Protein AF-X1V6S4-F1 (afdb_monomer)

Nearest PDB structures (foldseek):
  2zzf-assembly1_A  TM=5.766E-01  e=2.346E-11  Pyrococcus horikoshii
  2zze-assembly2_B  TM=5.333E-01  e=4.878E-12  Pyrococcus horikoshii
  2zzg-assembly1_A  TM=5.641E-01  e=5.297E-11  Pyrococcus horikoshii
  2zzg-assembly2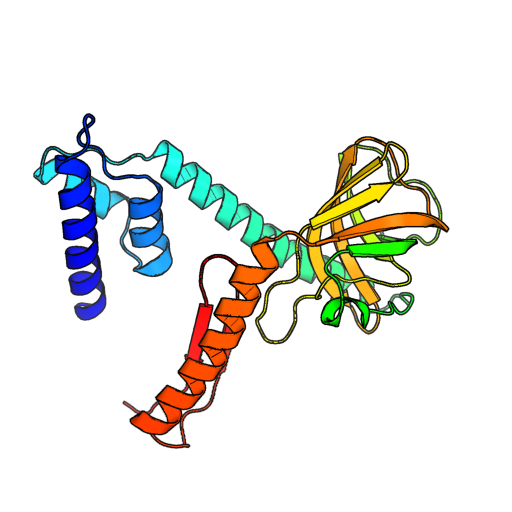_B  TM=5.395E-01  e=2.140E-10  Pyrococcus horikoshii
  3htz-assembly1_A  TM=9.262E-01  e=5.921E-04  Aquifex aeolicus

Secondary structure (DSSP, 8-state):
-HHHHHHHHHHHHHHHHHHHTSTT-EE-HHHHHHHHHHH---HHHHHHHHHHTT-EE-HHHHHHHHHHHHHHHHHHHHHHHHHHHTTTS-PPP-B-GGGGT-SEEEEEEEEEEETTEEESSSEE-TT-EEEEEESB--PPPSBTTBPPP-EEEEETTEEEEEEEEEEETTEEEEEEEEEES-EETT-EEEEEE-TTHHHHHHHHHHHHHHHHHHHHHH-TT--EEEEEE-SS-EEEEE----

Solvent-accessible surface area (backbone atoms only — not comparable to full-atom values): 12701 Å² total; per-residue (Å²): 111,72,76,50,51,57,56,42,52,53,53,49,49,54,43,46,59,52,12,68,73,40,99,78,29,41,30,52,14,66,58,50,38,46,37,30,75,77,51,67,37,54,63,71,56,55,45,53,59,27,47,79,71,74,30,44,63,40,59,68,55,27,50,53,55,51,49,54,52,49,49,55,52,49,54,53,55,57,46,55,54,51,52,64,72,43,69,89,54,93,69,68,64,30,48,47,72,45,39,81,78,38,56,56,40,79,28,34,31,54,24,38,31,51,101,91,42,82,37,70,64,62,70,48,51,58,72,42,70,36,28,41,28,38,47,40,39,30,58,47,44,41,52,93,40,30,62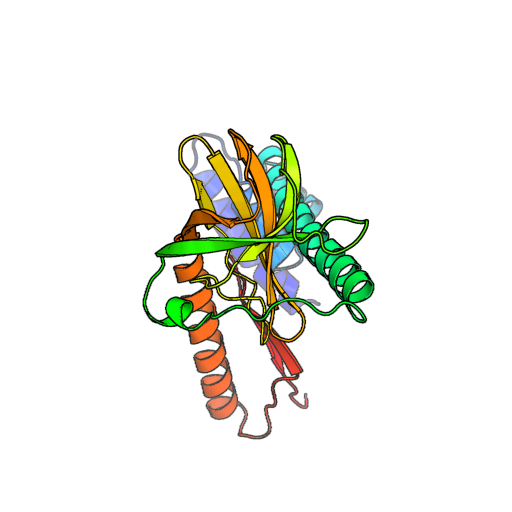,30,40,36,31,39,39,36,41,98,74,20,34,30,43,28,73,30,20,39,59,56,91,62,19,47,35,39,28,31,34,25,79,36,44,58,48,46,46,69,38,73,32,39,40,36,50,40,76,60,51,57,44,25,54,50,31,50,52,47,52,55,51,48,54,51,50,46,30,74,76,72,35,81,80,56,42,79,77,47,51,39,23,34,68,91,52,64,48,78,38,63,54,74,90,130

pLDDT: mean 85.22, std 11.47, range [43.03, 97.62]

Foldseek 3Di:
DVVLVVVLVVLLVVQQVVLVVDPQLERELVSLLCSCPVSVHDSVNSQVVSVVVVGHYDVVSVVVVVVVVVVLVVVVVVVVLLLVVCLPPDDDAEAEPLLVPDQKDKWFFQWKADPVGTDRWDKFAAFDWIWTWTNYDNWDADDPQQWTFWFWKADDFWIWTFPGWHDRPRTITRTTGTHTGMDTHGDIIMTGTDPLVVQLVVQVVVQVVVVVVCCVVQNPQWDWPDWHRYSPHIDTDTDDDD

Structure (mmCIF, N/CA/C/O backbone):
data_AF-X1V6S4-F1
#
_entry.id   AF-X1V6S4-F1
#
loop_
_atom_site.group_PDB
_atom_site.id
_atom_site.type_symbol
_atom_site.label_atom_id
_atom_site.label_alt_id
_atom_site.label_comp_id
_atom_site.label_asym_id
_atom_site.label_entity_id
_atom_site.label_seq_id
_atom_site.pdbx_PDB_ins_code
_atom_site.Cartn_x
_atom_site.Cartn_y
_atom_site.Cartn_z
_atom_site.occupancy
_atom_site.B_iso_or_equiv
_atom_site.auth_seq_id
_atom_site.auth_comp_id
_atom_site.auth_asym_id
_atom_site.auth_atom_id
_atom_site.pdbx_PDB_model_num
ATOM 1 N N . PHE A 1 1 ? 24.716 -8.791 -19.639 1.00 43.03 1 PHE A N 1
ATOM 2 C CA . PHE A 1 1 ? 25.584 -7.686 -19.202 1.00 43.03 1 PHE A CA 1
ATOM 3 C C . PHE A 1 1 ? 25.676 -6.585 -20.254 1.00 43.03 1 PHE A C 1
ATOM 5 O O . PHE A 1 1 ? 25.115 -5.538 -19.989 1.00 43.03 1 PHE A O 1
ATOM 12 N N . GLY A 1 2 ? 26.225 -6.808 -21.460 1.00 45.88 2 GLY A N 1
ATOM 13 C CA . GLY A 1 2 ? 26.303 -5.752 -22.499 1.00 45.88 2 GLY A CA 1
ATOM 14 C C . GLY A 1 2 ? 24.962 -5.096 -22.881 1.00 45.88 2 GLY A C 1
ATOM 15 O O . GLY A 1 2 ? 24.832 -3.886 -22.794 1.00 45.88 2 GLY A O 1
ATOM 16 N N . ARG A 1 3 ? 23.915 -5.894 -23.151 1.00 49.69 3 ARG A N 1
ATOM 17 C CA . ARG A 1 3 ? 22.583 -5.381 -23.553 1.00 49.69 3 ARG A CA 1
ATOM 18 C C . ARG A 1 3 ? 21.858 -4.521 -22.504 1.00 49.69 3 ARG A C 1
ATOM 20 O O . ARG A 1 3 ? 20.963 -3.765 -22.862 1.00 49.69 3 ARG A O 1
ATOM 27 N N . THR A 1 4 ? 22.194 -4.663 -21.221 1.00 52.72 4 THR A N 1
ATOM 28 C CA . THR A 1 4 ? 21.604 -3.851 -20.139 1.00 52.72 4 THR A CA 1
ATOM 29 C C . THR A 1 4 ? 22.291 -2.487 -20.056 1.00 52.72 4 THR A C 1
ATOM 31 O O . THR A 1 4 ? 21.641 -1.486 -19.776 1.00 52.72 4 THR A O 1
ATOM 34 N N . LEU A 1 5 ? 23.589 -2.446 -20.378 1.00 62.09 5 LEU A N 1
ATOM 35 C CA . LEU A 1 5 ? 24.389 -1.227 -20.416 1.00 62.09 5 LEU A CA 1
ATOM 36 C C . LEU A 1 5 ? 23.960 -0.317 -21.577 1.00 62.09 5 LEU A C 1
ATOM 38 O O . LEU A 1 5 ? 23.764 0.874 -21.370 1.00 62.09 5 LEU A O 1
ATOM 42 N N . ASP A 1 6 ? 23.733 -0.893 -22.763 1.00 67.81 6 ASP A N 1
ATOM 43 C CA . ASP A 1 6 ? 23.329 -0.147 -23.966 1.00 67.81 6 ASP A CA 1
ATOM 44 C C . ASP A 1 6 ? 22.004 0.606 -23.755 1.00 67.81 6 ASP A C 1
ATOM 46 O O . ASP A 1 6 ? 21.878 1.781 -24.094 1.00 67.81 6 ASP A O 1
ATOM 50 N N . ARG A 1 7 ? 21.034 -0.046 -23.101 1.00 69.88 7 ARG A N 1
ATOM 51 C CA . ARG A 1 7 ? 19.730 0.556 -22.791 1.00 69.88 7 ARG A CA 1
ATOM 52 C C . ARG A 1 7 ? 19.820 1.618 -21.691 1.00 69.88 7 ARG A C 1
ATOM 54 O O . ARG A 1 7 ? 19.116 2.620 -21.756 1.00 69.88 7 ARG A O 1
ATOM 61 N N . GLY A 1 8 ? 20.713 1.433 -20.716 1.00 71.12 8 GLY A N 1
ATOM 62 C CA . GLY A 1 8 ? 21.032 2.463 -19.721 1.00 71.12 8 GLY A CA 1
ATOM 63 C C . GLY A 1 8 ? 21.651 3.715 -20.353 1.00 71.12 8 GLY A C 1
ATOM 64 O O . GLY A 1 8 ? 21.317 4.830 -19.962 1.00 71.12 8 GLY A O 1
ATOM 65 N N . ILE A 1 9 ? 22.481 3.549 -21.389 1.00 80.38 9 ILE A N 1
ATOM 66 C CA . ILE A 1 9 ? 23.119 4.655 -22.121 1.00 80.38 9 ILE A CA 1
ATOM 67 C C . ILE A 1 9 ? 22.109 5.445 -22.968 1.00 80.38 9 ILE A C 1
ATOM 69 O O . ILE A 1 9 ? 22.199 6.676 -23.029 1.00 80.38 9 ILE A O 1
ATOM 73 N N . GLU A 1 10 ? 21.141 4.777 -23.603 1.00 82.88 10 GLU A N 1
ATOM 74 C CA . GLU A 1 10 ? 20.044 5.450 -24.319 1.00 82.88 10 GLU A CA 1
ATOM 75 C C . GLU A 1 10 ? 19.222 6.327 -23.367 1.00 82.88 10 GLU A C 1
ATOM 77 O O . GLU A 1 10 ? 19.046 7.521 -23.610 1.00 82.88 10 GLU A O 1
ATOM 82 N N . ILE A 1 11 ? 18.814 5.772 -22.224 1.00 80.75 11 ILE A N 1
ATOM 83 C CA . ILE A 1 11 ? 17.995 6.482 -21.232 1.00 80.75 11 ILE A CA 1
ATOM 84 C C . ILE A 1 11 ? 18.775 7.619 -20.572 1.00 80.75 11 ILE A C 1
ATOM 86 O O . ILE A 1 11 ? 18.238 8.712 -20.381 1.00 80.75 11 ILE A O 1
ATOM 90 N N . PHE A 1 12 ? 20.062 7.409 -20.288 1.00 86.44 12 PHE A N 1
ATOM 91 C CA . PHE A 1 12 ? 20.951 8.481 -19.853 1.00 86.44 12 PHE A CA 1
ATOM 92 C C . PHE A 1 12 ? 21.031 9.596 -20.902 1.00 86.44 12 PHE A C 1
ATOM 94 O O . PHE A 1 12 ? 21.030 10.776 -20.559 1.00 86.44 12 PHE A O 1
ATOM 101 N N . THR A 1 13 ? 21.085 9.250 -22.189 1.00 86.12 13 THR A N 1
ATOM 102 C CA . THR A 1 13 ? 21.165 10.240 -23.268 1.00 86.12 13 THR A CA 1
ATOM 103 C C . THR A 1 13 ? 19.890 11.075 -23.359 1.00 86.12 13 THR A C 1
ATOM 105 O O . THR A 1 13 ? 19.989 12.293 -23.525 1.00 86.12 13 THR A O 1
ATOM 108 N N . ASP A 1 14 ? 18.724 10.470 -23.138 1.00 86.12 14 ASP A N 1
ATOM 109 C CA . ASP A 1 14 ? 17.447 11.183 -23.043 1.00 86.12 14 ASP A CA 1
ATOM 110 C C . ASP A 1 14 ? 17.364 12.077 -21.796 1.00 86.12 14 ASP A C 1
ATOM 112 O O . ASP A 1 14 ? 16.922 13.228 -21.877 1.00 86.12 14 ASP A O 1
ATOM 116 N N . ALA A 1 15 ? 17.815 11.583 -20.638 1.00 85.06 15 ALA A N 1
ATOM 117 C CA . ALA A 1 15 ? 17.893 12.365 -19.404 1.00 85.06 15 ALA A CA 1
ATOM 118 C C . ALA A 1 15 ? 18.848 13.563 -19.556 1.00 85.06 15 ALA A C 1
ATOM 120 O O . ALA A 1 15 ? 18.490 14.698 -19.240 1.00 85.06 15 ALA A O 1
ATOM 121 N N . ALA A 1 16 ? 20.023 13.349 -20.150 1.00 83.81 16 ALA A N 1
ATOM 122 C CA . ALA A 1 16 ? 20.981 14.401 -20.468 1.00 83.81 16 ALA A CA 1
ATOM 123 C C . ALA A 1 16 ? 20.408 15.413 -21.477 1.00 83.81 16 ALA A C 1
ATOM 125 O O . ALA A 1 16 ? 20.580 16.618 -21.308 1.00 83.81 16 ALA A O 1
ATOM 126 N N . GLY A 1 17 ? 19.675 14.958 -22.498 1.00 84.69 17 GLY A N 1
ATOM 127 C CA . GLY A 1 17 ? 19.014 15.833 -23.471 1.00 84.69 17 GLY A CA 1
ATOM 128 C C . GLY A 1 17 ? 17.941 16.735 -22.850 1.00 84.69 17 GLY A C 1
ATOM 129 O O . GLY A 1 17 ? 17.763 17.876 -23.287 1.00 84.69 17 GLY A O 1
ATOM 130 N N . ARG A 1 18 ? 17.252 16.256 -21.806 1.00 83.00 18 ARG A N 1
ATOM 131 C CA . ARG A 1 18 ? 16.341 17.067 -20.981 1.00 83.00 18 ARG A CA 1
ATOM 132 C C . ARG A 1 18 ? 17.109 18.038 -20.081 1.00 83.00 18 ARG A C 1
ATOM 134 O O . ARG A 1 18 ? 16.746 19.212 -20.028 1.00 83.00 18 ARG A O 1
ATOM 141 N N . ALA A 1 19 ? 18.193 17.587 -19.454 1.00 82.12 19 ALA A N 1
ATOM 142 C CA . ALA A 1 19 ? 19.033 18.400 -18.575 1.00 82.12 19 ALA A CA 1
ATOM 143 C C . ALA A 1 19 ? 19.707 19.579 -19.299 1.00 82.12 19 ALA A C 1
ATOM 145 O O . ALA A 1 19 ? 19.747 20.677 -18.759 1.00 82.12 19 ALA A O 1
ATOM 146 N N . VAL A 1 20 ? 20.152 19.410 -20.551 1.00 79.75 20 VAL A N 1
ATOM 147 C CA . VAL A 1 20 ? 20.728 20.504 -21.367 1.00 79.75 20 VAL A CA 1
ATOM 148 C C . VAL A 1 20 ? 19.715 21.628 -21.634 1.00 79.75 20 VAL A C 1
ATOM 150 O O . VAL A 1 20 ? 20.094 22.782 -21.815 1.00 79.75 20 VAL A O 1
ATOM 153 N N . LYS A 1 21 ? 18.417 21.305 -21.668 1.00 78.19 21 LYS A N 1
ATOM 154 C CA . LYS A 1 21 ? 17.335 22.281 -21.872 1.00 78.19 21 LYS A CA 1
ATOM 155 C C . LYS A 1 21 ? 16.869 22.933 -20.567 1.00 78.19 21 LYS A C 1
ATOM 157 O O . LYS A 1 21 ? 16.082 23.878 -20.620 1.00 78.19 21 LYS A O 1
ATOM 162 N N . SER A 1 22 ? 17.307 22.429 -19.413 1.00 76.81 22 SER A N 1
ATOM 163 C CA . SER A 1 22 ? 16.977 23.006 -18.113 1.00 76.81 22 SER A CA 1
ATOM 164 C C . SER A 1 22 ? 17.901 24.191 -17.811 1.00 76.81 22 SER A C 1
ATOM 166 O O . SER A 1 22 ? 19.034 24.256 -18.284 1.00 76.81 22 SER A O 1
ATOM 168 N N . LYS A 1 23 ? 17.421 25.163 -17.023 1.00 72.62 23 LYS A N 1
ATOM 169 C CA . LYS A 1 23 ? 18.210 26.357 -16.661 1.00 72.62 23 LYS A CA 1
ATOM 170 C C . LYS A 1 23 ? 19.459 26.034 -15.833 1.00 72.62 23 LYS A C 1
ATOM 172 O O . LYS A 1 23 ? 20.359 26.864 -15.769 1.00 72.62 23 LYS A O 1
ATOM 177 N N . GLU A 1 24 ? 19.495 24.866 -15.199 1.00 75.50 24 GLU A N 1
ATOM 178 C CA . GLU A 1 24 ? 20.518 24.495 -14.219 1.00 75.50 24 GLU A CA 1
ATOM 179 C C . GLU A 1 24 ? 21.523 23.466 -14.750 1.00 75.50 24 GLU A C 1
ATOM 181 O O . GLU A 1 24 ? 22.504 23.185 -14.067 1.00 75.50 24 GLU A O 1
ATOM 186 N N . ALA A 1 25 ? 21.322 22.945 -15.971 1.00 85.44 25 ALA A N 1
ATOM 187 C CA . ALA A 1 25 ? 22.178 21.918 -16.571 1.00 85.44 25 ALA A CA 1
ATOM 188 C C . ALA A 1 25 ? 22.344 20.676 -15.665 1.00 85.44 25 ALA A C 1
ATOM 190 O O . ALA A 1 25 ? 23.415 20.072 -15.588 1.00 85.44 25 ALA A O 1
ATOM 191 N N . THR A 1 26 ? 21.266 20.297 -14.974 1.00 87.38 26 THR A N 1
ATOM 192 C CA . THR A 1 26 ? 21.243 19.222 -13.971 1.00 87.38 26 THR A CA 1
ATOM 193 C C . THR A 1 26 ? 20.307 18.096 -14.409 1.00 87.38 26 THR A C 1
ATOM 195 O O . THR A 1 26 ? 19.168 18.349 -14.808 1.00 87.38 26 THR A O 1
ATOM 198 N N . ILE A 1 27 ? 20.790 16.853 -14.348 1.00 88.19 27 ILE A N 1
ATOM 199 C CA . ILE A 1 27 ? 19.993 15.625 -14.438 1.00 88.19 27 ILE A CA 1
ATOM 200 C C . ILE A 1 27 ? 19.225 15.470 -13.126 1.00 88.19 27 ILE A C 1
ATOM 202 O O . ILE A 1 27 ? 19.825 15.536 -12.052 1.00 88.19 27 ILE A O 1
ATOM 206 N N . SER A 1 28 ? 17.912 15.266 -13.223 1.00 90.25 28 SER A N 1
ATOM 207 C CA . SER A 1 28 ? 17.032 15.142 -12.059 1.00 90.25 28 SER A CA 1
ATOM 208 C C . SER A 1 28 ? 17.372 13.919 -11.200 1.00 90.25 28 SER A C 1
ATOM 210 O O . SER A 1 28 ? 17.873 12.906 -11.705 1.00 90.25 28 SER A O 1
ATOM 212 N N . GLY A 1 29 ? 17.077 13.999 -9.901 1.00 87.56 29 GLY A N 1
ATOM 213 C CA . GLY A 1 29 ? 17.272 12.875 -8.989 1.00 87.56 29 GLY A CA 1
ATOM 214 C C . GLY A 1 29 ? 16.351 11.704 -9.318 1.00 87.56 29 GLY A C 1
ATOM 215 O O . GLY A 1 29 ? 16.750 10.560 -9.137 1.00 87.56 29 GLY A O 1
ATOM 216 N N . GLU A 1 30 ? 15.166 11.970 -9.872 1.00 87.50 30 GLU A N 1
ATOM 217 C CA . GLU A 1 30 ? 14.231 10.958 -10.364 1.00 87.50 30 GLU A CA 1
ATOM 218 C C . GLU A 1 30 ? 14.811 10.171 -11.547 1.00 87.50 30 GLU A C 1
ATOM 220 O O . GLU A 1 30 ? 14.753 8.942 -11.553 1.00 87.50 30 GLU A O 1
ATOM 225 N N . ASP A 1 31 ? 15.415 10.854 -12.528 1.00 88.25 31 ASP A N 1
ATOM 226 C CA . ASP A 1 31 ? 16.050 10.193 -13.676 1.00 88.25 31 ASP A CA 1
ATOM 227 C C . ASP A 1 31 ? 17.274 9.373 -13.231 1.00 88.25 31 ASP A C 1
ATOM 229 O O . ASP A 1 31 ? 17.472 8.242 -13.682 1.00 88.25 31 ASP A O 1
ATOM 233 N N . ALA A 1 32 ? 18.084 9.919 -12.316 1.00 88.06 32 ALA A N 1
ATOM 234 C CA . ALA A 1 32 ? 19.224 9.211 -11.736 1.00 88.06 32 ALA A CA 1
ATOM 235 C C . ALA A 1 32 ? 18.782 7.989 -10.913 1.00 88.06 32 ALA A C 1
ATOM 237 O O . ALA A 1 32 ? 19.403 6.927 -10.992 1.00 88.06 32 ALA A O 1
ATOM 238 N N . PHE A 1 33 ? 17.688 8.118 -10.160 1.00 86.69 33 PHE A N 1
ATOM 239 C CA . PHE A 1 33 ? 17.101 7.030 -9.385 1.00 86.69 33 PHE A CA 1
ATOM 240 C C . PHE A 1 33 ? 16.570 5.933 -10.303 1.00 86.69 33 PHE A C 1
ATOM 242 O O . PHE A 1 33 ? 16.858 4.764 -10.081 1.00 86.69 33 PHE A O 1
ATOM 249 N N . GLN A 1 34 ? 15.884 6.293 -11.387 1.00 83.81 34 GLN A N 1
ATOM 250 C CA . GLN A 1 34 ? 15.392 5.327 -12.364 1.00 83.81 34 GLN A CA 1
ATOM 251 C C . GLN A 1 34 ? 16.537 4.560 -13.045 1.00 83.81 34 GLN A C 1
ATOM 253 O O . GLN A 1 34 ? 16.462 3.339 -13.197 1.00 83.81 34 GLN A O 1
ATOM 258 N N . LEU A 1 35 ? 17.611 5.258 -13.434 1.00 84.56 35 LEU A N 1
ATOM 259 C CA . LEU A 1 35 ? 18.825 4.643 -13.981 1.00 84.56 35 LEU A CA 1
ATOM 260 C C . LEU A 1 35 ? 19.411 3.604 -13.015 1.00 84.56 35 LEU A C 1
ATOM 262 O O . LEU A 1 35 ? 19.723 2.489 -13.437 1.00 84.56 35 LEU A O 1
ATOM 266 N N . TYR A 1 36 ? 19.490 3.936 -11.728 1.00 84.19 36 TYR A N 1
ATOM 267 C CA . TYR A 1 36 ? 19.992 3.041 -10.690 1.00 84.19 36 TYR A CA 1
ATOM 268 C C . TYR A 1 36 ? 19.056 1.865 -10.399 1.00 84.19 36 TYR A C 1
ATOM 270 O O . TYR A 1 36 ? 19.457 0.711 -10.542 1.00 84.19 36 TYR A O 1
ATOM 278 N N . ASP A 1 37 ? 17.812 2.148 -10.025 1.00 79.19 37 ASP A N 1
ATOM 279 C CA . ASP A 1 37 ? 16.866 1.166 -9.501 1.00 79.19 37 ASP A CA 1
ATOM 280 C C . ASP A 1 37 ? 16.327 0.232 -10.592 1.00 79.19 37 ASP A C 1
ATOM 282 O O . ASP A 1 37 ? 16.291 -0.986 -10.436 1.00 79.19 37 ASP A O 1
ATOM 286 N N . THR A 1 38 ? 15.950 0.790 -11.746 1.00 74.31 38 THR A N 1
ATOM 287 C CA . THR A 1 38 ? 15.308 0.017 -12.820 1.00 74.31 38 THR A CA 1
ATOM 288 C C . THR A 1 38 ? 16.323 -0.625 -13.763 1.00 74.31 38 THR A C 1
ATOM 290 O O . THR A 1 38 ? 16.120 -1.747 -14.230 1.00 74.31 38 THR A O 1
ATOM 293 N N . TYR A 1 39 ? 17.412 0.082 -14.073 1.00 74.44 39 TYR A N 1
ATOM 294 C CA . TYR A 1 39 ? 18.371 -0.341 -15.102 1.00 74.44 39 TYR A CA 1
ATOM 295 C C . TYR A 1 39 ? 19.713 -0.813 -14.532 1.00 74.44 39 TYR A C 1
ATOM 297 O O . TYR A 1 39 ? 20.561 -1.288 -15.291 1.00 74.44 39 TYR A O 1
ATOM 305 N N . GLY A 1 40 ? 19.898 -0.736 -13.209 1.00 74.12 40 GLY A N 1
ATOM 306 C CA . GLY A 1 40 ? 21.121 -1.165 -12.532 1.00 74.12 40 GLY A CA 1
ATOM 307 C C . GLY A 1 40 ? 22.331 -0.288 -12.853 1.00 74.12 40 GLY A C 1
ATOM 308 O O . GLY A 1 40 ? 23.465 -0.756 -12.746 1.00 74.12 40 GLY A O 1
ATOM 309 N N . PHE A 1 41 ? 22.108 0.949 -13.305 1.00 79.06 41 PHE A N 1
ATOM 310 C CA . PHE A 1 41 ? 23.156 1.875 -13.713 1.00 79.06 41 PHE A CA 1
ATOM 311 C C . PHE A 1 41 ? 23.704 2.615 -12.480 1.00 79.06 41 PHE A C 1
ATOM 313 O O . PHE A 1 41 ? 22.966 3.368 -11.844 1.00 79.06 41 PHE A O 1
ATOM 320 N N . PRO A 1 42 ? 24.978 2.419 -12.098 1.00 82.31 42 PRO A N 1
ATOM 321 C CA . PRO A 1 42 ? 25.512 3.015 -10.877 1.00 82.31 42 PRO A CA 1
ATOM 322 C C . PRO A 1 42 ? 25.420 4.545 -10.899 1.00 82.31 42 PRO A C 1
ATOM 324 O O . PRO A 1 42 ? 25.709 5.163 -11.927 1.00 82.31 42 PRO A O 1
ATOM 327 N N . LEU A 1 43 ? 25.081 5.159 -9.759 1.00 87.00 43 LEU A N 1
ATOM 328 C CA . LEU A 1 43 ? 25.057 6.620 -9.627 1.00 87.00 43 LEU A CA 1
ATOM 329 C C . LEU A 1 43 ? 26.400 7.235 -10.048 1.00 87.00 43 LEU A C 1
ATOM 331 O O . LEU A 1 43 ? 26.408 8.193 -10.816 1.00 87.00 43 LEU A O 1
ATOM 335 N N . ASP A 1 44 ? 27.515 6.631 -9.631 1.00 83.94 44 ASP A N 1
ATOM 336 C CA . ASP A 1 44 ? 28.873 7.073 -9.975 1.00 83.94 44 ASP A CA 1
ATOM 337 C C . ASP A 1 44 ? 29.095 7.138 -11.495 1.00 83.94 44 ASP A C 1
ATOM 339 O O . ASP A 1 44 ? 29.728 8.061 -12.006 1.00 83.94 44 ASP A O 1
ATOM 343 N N . LEU A 1 45 ? 28.533 6.179 -12.241 1.00 83.12 45 LEU A N 1
ATOM 344 C CA . LEU A 1 45 ? 28.637 6.141 -13.699 1.00 83.12 45 LEU A CA 1
ATOM 345 C C . LEU A 1 45 ? 27.766 7.227 -14.343 1.00 83.12 45 LEU A C 1
ATOM 347 O O . LEU A 1 45 ? 28.216 7.912 -15.260 1.00 83.12 45 LEU A O 1
ATOM 351 N N . THR A 1 46 ? 26.553 7.439 -13.823 1.00 85.38 46 THR A N 1
ATOM 352 C CA . THR A 1 46 ? 25.670 8.544 -14.233 1.00 85.38 46 THR A CA 1
ATOM 353 C C . THR A 1 46 ? 26.335 9.904 -14.000 1.00 85.38 46 THR A C 1
ATOM 355 O O . THR A 1 46 ? 26.288 10.770 -14.871 1.00 85.38 46 THR A O 1
ATOM 358 N N . GLN A 1 47 ? 27.000 10.091 -12.857 1.00 87.81 47 GLN A N 1
ATOM 359 C CA . GLN A 1 47 ? 27.737 11.313 -12.528 1.00 87.81 47 GLN A CA 1
ATOM 360 C C . GLN A 1 47 ? 28.935 11.532 -13.451 1.00 87.81 47 GLN A C 1
ATOM 362 O O . GLN A 1 47 ? 29.113 12.639 -13.957 1.00 87.81 47 GLN A O 1
ATOM 367 N N . LEU A 1 48 ? 29.718 10.482 -13.716 1.00 86.25 48 LEU A N 1
ATOM 368 C CA . LEU A 1 48 ? 30.864 10.547 -14.620 1.00 86.25 48 LEU A CA 1
ATOM 369 C C . LEU A 1 48 ? 30.431 10.973 -16.031 1.00 86.25 48 LEU A C 1
ATOM 371 O O . LEU A 1 48 ? 30.969 11.927 -16.591 1.00 86.25 48 LEU A O 1
ATOM 375 N N . MET A 1 49 ? 29.404 10.319 -16.579 1.00 86.06 49 MET A N 1
ATOM 376 C CA . MET A 1 49 ? 28.881 10.628 -17.913 1.00 86.06 49 MET A CA 1
ATOM 377 C C . MET A 1 49 ? 28.227 12.016 -17.981 1.00 86.06 49 MET A C 1
ATOM 379 O O . MET A 1 49 ? 28.290 12.685 -19.015 1.00 86.06 49 MET A O 1
ATOM 383 N N . ALA A 1 50 ? 27.586 12.467 -16.897 1.00 87.56 50 ALA A N 1
ATOM 384 C CA . ALA A 1 50 ? 27.037 13.818 -16.807 1.00 87.56 50 ALA A CA 1
ATOM 385 C C . ALA A 1 50 ? 28.161 14.859 -16.850 1.00 87.56 50 ALA A C 1
ATOM 387 O O . ALA A 1 50 ? 28.092 15.807 -17.634 1.00 87.56 50 ALA A O 1
ATOM 388 N N . GLN A 1 51 ? 29.233 14.632 -16.089 1.00 88.56 51 GLN A N 1
ATOM 389 C CA . GLN A 1 51 ? 30.386 15.521 -16.022 1.00 88.56 51 GLN A CA 1
ATOM 390 C C . GLN A 1 51 ? 31.102 15.654 -17.374 1.00 88.56 51 GLN A C 1
ATOM 392 O O . GLN A 1 51 ? 31.450 16.770 -17.761 1.00 88.56 51 GLN A O 1
ATOM 397 N N . GLU A 1 52 ? 31.258 14.563 -18.132 1.00 86.00 52 GLU A N 1
ATOM 398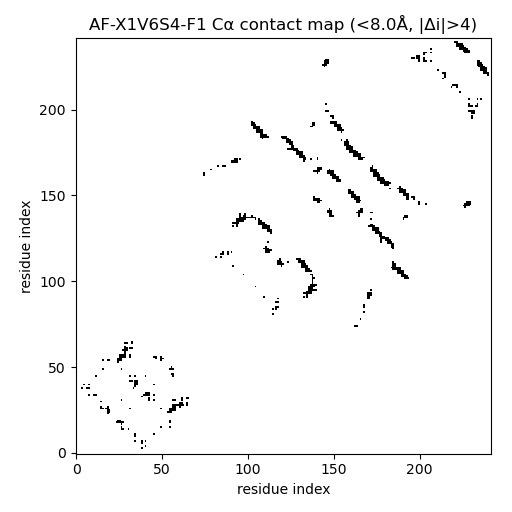 C CA . GLU A 1 52 ? 31.816 14.598 -19.497 1.00 86.00 52 GLU A CA 1
ATOM 399 C C . GLU A 1 52 ? 31.005 15.486 -20.454 1.00 86.00 52 GLU A C 1
ATOM 401 O O . GLU A 1 52 ? 31.550 16.050 -21.403 1.00 86.00 52 GLU A O 1
ATOM 406 N N . ARG A 1 53 ? 29.704 15.650 -20.189 1.00 85.94 53 ARG A N 1
ATOM 407 C CA . ARG A 1 53 ? 28.793 16.515 -20.956 1.00 85.94 53 ARG A CA 1
ATOM 408 C C . ARG A 1 53 ? 28.597 17.901 -20.330 1.00 85.94 53 ARG A C 1
ATOM 410 O O . ARG A 1 53 ? 27.766 18.665 -20.813 1.00 85.94 53 ARG A O 1
ATOM 417 N N . GLY A 1 54 ? 29.339 18.233 -19.272 1.00 85.50 54 GLY A N 1
ATOM 418 C CA . GLY A 1 54 ? 29.206 19.500 -18.545 1.00 85.50 54 GLY A CA 1
ATOM 419 C C . GLY A 1 54 ? 27.911 19.629 -17.733 1.00 85.50 54 GLY A C 1
ATOM 420 O O . GLY A 1 54 ? 27.514 20.743 -17.400 1.00 85.50 54 GLY A O 1
ATOM 421 N N . LEU A 1 55 ? 27.250 18.509 -17.432 1.00 88.94 55 LEU A N 1
ATOM 422 C CA . LEU A 1 55 ? 26.017 18.433 -16.651 1.00 88.94 55 LEU A CA 1
ATOM 423 C C . LEU A 1 55 ? 26.306 18.035 -15.198 1.00 88.94 55 LEU A C 1
ATOM 425 O O . LEU A 1 55 ? 27.302 17.375 -14.899 1.00 88.94 55 LEU A O 1
ATOM 429 N N . LYS A 1 56 ? 25.397 18.401 -14.294 1.00 89.31 56 LYS A N 1
ATOM 430 C CA . LYS A 1 56 ? 25.372 17.928 -12.901 1.00 89.31 56 LYS A CA 1
ATOM 431 C C . LYS A 1 56 ? 24.295 16.864 -12.712 1.00 89.31 56 LYS A C 1
ATOM 433 O O . LYS A 1 56 ? 23.427 16.705 -13.563 1.00 89.31 56 LYS A O 1
ATOM 438 N N . VAL A 1 57 ? 24.334 16.155 -11.591 1.00 89.75 57 VAL A N 1
ATOM 439 C CA . VAL A 1 57 ? 23.271 15.237 -11.162 1.00 89.75 57 VAL A CA 1
ATOM 440 C C . VAL A 1 57 ? 22.758 15.716 -9.813 1.00 89.75 57 VAL A C 1
ATOM 442 O O . VAL A 1 57 ? 23.564 16.046 -8.943 1.00 89.75 57 VAL A O 1
ATOM 445 N N . ASP A 1 58 ? 21.442 15.753 -9.640 1.00 90.94 58 ASP A N 1
ATOM 446 C CA . ASP A 1 58 ? 20.816 16.031 -8.351 1.00 90.94 58 ASP A CA 1
ATOM 447 C C . ASP A 1 58 ? 20.933 14.808 -7.430 1.00 90.94 58 ASP A C 1
ATOM 449 O O . ASP A 1 58 ? 20.126 13.874 -7.438 1.00 90.94 58 ASP A O 1
ATOM 453 N N . THR A 1 59 ? 22.008 14.802 -6.647 1.00 88.69 59 THR A N 1
ATOM 454 C CA . THR A 1 59 ? 22.307 13.739 -5.688 1.00 88.69 59 THR A CA 1
ATOM 455 C C . THR A 1 59 ? 21.464 13.816 -4.425 1.00 88.69 59 THR A C 1
ATOM 457 O O . THR A 1 59 ? 21.284 12.798 -3.762 1.00 88.69 59 THR A O 1
ATOM 460 N N . GLU A 1 60 ? 20.977 15.004 -4.058 1.00 88.69 60 GLU A N 1
ATOM 461 C CA . GLU A 1 60 ? 20.147 15.172 -2.863 1.00 88.69 60 GLU A CA 1
ATOM 462 C C . GLU A 1 60 ? 18.818 14.458 -3.077 1.00 88.69 60 GLU A C 1
ATOM 464 O O . GLU A 1 60 ? 18.464 13.564 -2.304 1.00 88.69 60 GLU A O 1
ATOM 469 N N . LYS A 1 61 ? 18.162 14.740 -4.207 1.00 86.44 61 LYS A N 1
ATOM 470 C CA . LYS A 1 61 ? 16.891 14.108 -4.544 1.00 86.44 61 LYS A CA 1
ATOM 471 C C . LYS A 1 61 ? 17.017 12.603 -4.782 1.00 86.44 61 LYS A C 1
ATOM 473 O O . LYS A 1 61 ? 16.152 11.837 -4.360 1.00 86.44 61 LYS A O 1
ATOM 478 N N . PHE A 1 62 ? 18.119 12.156 -5.388 1.00 89.00 62 PHE A N 1
ATOM 479 C CA . PHE A 1 62 ? 18.430 10.727 -5.510 1.00 89.00 62 PHE A CA 1
ATOM 480 C C . PHE A 1 62 ? 18.495 10.031 -4.139 1.00 89.00 62 PHE A C 1
ATOM 482 O O . PHE A 1 62 ? 17.908 8.965 -3.951 1.00 89.00 62 PHE A O 1
ATOM 489 N N . ASN A 1 63 ? 19.193 10.634 -3.172 1.00 81.94 63 ASN A N 1
ATOM 490 C CA . ASN A 1 63 ? 19.349 10.062 -1.836 1.00 81.94 63 ASN A CA 1
ATOM 491 C C . ASN A 1 63 ? 18.023 10.026 -1.063 1.00 81.94 63 ASN A C 1
ATOM 493 O O . ASN A 1 63 ? 17.766 9.043 -0.368 1.00 81.94 63 ASN A O 1
ATOM 497 N N . GLU A 1 64 ? 17.160 11.037 -1.216 1.00 85.94 64 GLU A N 1
ATOM 498 C CA . GLU A 1 64 ? 15.796 11.011 -0.664 1.00 85.94 64 GLU A CA 1
ATOM 499 C C . GLU A 1 64 ? 14.997 9.805 -1.181 1.00 85.94 64 GLU A C 1
ATOM 501 O O . GLU A 1 64 ? 14.387 9.076 -0.396 1.00 85.94 64 GLU A O 1
ATOM 506 N N . LEU A 1 65 ? 15.029 9.561 -2.496 1.00 83.31 65 LEU A N 1
ATOM 507 C CA . LEU A 1 65 ? 14.319 8.446 -3.133 1.00 83.31 65 LEU A CA 1
ATOM 508 C C . LEU A 1 65 ? 14.888 7.083 -2.710 1.00 83.31 65 LEU A C 1
ATOM 510 O O . LEU A 1 65 ? 14.125 6.153 -2.432 1.00 83.31 65 LEU A O 1
ATOM 514 N N . MET A 1 66 ? 16.214 6.979 -2.584 1.00 78.88 66 MET A N 1
ATOM 515 C CA . MET A 1 66 ? 16.891 5.792 -2.052 1.00 78.88 66 MET A CA 1
ATOM 516 C C . MET A 1 66 ? 16.500 5.498 -0.606 1.00 78.88 66 MET A C 1
ATOM 518 O O . MET A 1 66 ? 16.279 4.339 -0.245 1.00 78.88 66 MET A O 1
ATOM 522 N N . GLU A 1 67 ? 16.398 6.524 0.237 1.00 74.25 67 GLU A N 1
ATOM 523 C CA . GLU A 1 67 ? 16.022 6.326 1.633 1.00 74.25 67 GLU A CA 1
ATOM 524 C C . GLU A 1 67 ? 14.533 5.982 1.764 1.00 74.25 67 GLU A C 1
ATOM 526 O O . GLU A 1 67 ? 14.188 5.071 2.515 1.00 74.25 67 GLU A O 1
ATOM 531 N N . ALA A 1 68 ? 13.662 6.580 0.946 1.00 74.38 68 ALA A N 1
ATOM 532 C CA . ALA A 1 68 ? 12.261 6.172 0.837 1.00 74.38 68 ALA A CA 1
ATOM 533 C C . ALA A 1 68 ? 12.120 4.708 0.371 1.00 74.38 68 ALA A C 1
ATOM 535 O O . ALA A 1 68 ? 11.295 3.954 0.890 1.00 74.38 68 ALA A O 1
ATOM 536 N N . GLN A 1 69 ? 12.944 4.252 -0.578 1.00 71.81 69 GLN A N 1
ATOM 537 C CA . GLN A 1 69 ? 12.984 2.845 -0.993 1.00 71.81 69 GLN A CA 1
ATOM 538 C C . GLN A 1 69 ? 13.479 1.921 0.131 1.00 71.81 69 GLN A C 1
ATOM 540 O O . GLN A 1 69 ? 12.899 0.858 0.363 1.00 71.81 69 GLN A O 1
ATOM 545 N N . ARG A 1 70 ? 14.518 2.322 0.871 1.00 67.88 70 ARG A N 1
ATOM 546 C CA . ARG A 1 70 ? 15.016 1.569 2.033 1.00 67.88 70 ARG A CA 1
ATOM 547 C C . ARG A 1 70 ? 13.991 1.481 3.151 1.00 67.88 70 ARG A C 1
ATOM 549 O O . ARG A 1 70 ? 13.861 0.419 3.752 1.00 67.88 70 ARG A O 1
ATOM 556 N N . GLN A 1 71 ? 13.259 2.556 3.425 1.00 66.62 71 GLN A N 1
ATOM 557 C CA . GLN A 1 71 ? 12.169 2.553 4.399 1.00 66.62 71 GLN A CA 1
ATOM 558 C C . GLN A 1 71 ? 11.073 1.569 3.983 1.00 66.62 71 GLN A C 1
ATOM 560 O O . GLN A 1 71 ? 10.681 0.732 4.795 1.00 66.62 71 GLN A O 1
ATOM 565 N N . ARG A 1 72 ? 10.684 1.553 2.699 1.00 63.19 72 ARG A N 1
ATOM 566 C CA . ARG A 1 72 ? 9.760 0.544 2.149 1.00 63.19 72 ARG A CA 1
ATOM 567 C C . ARG A 1 72 ? 10.273 -0.891 2.330 1.00 63.19 72 ARG A C 1
ATOM 569 O O . ARG A 1 72 ? 9.522 -1.763 2.757 1.00 63.19 72 ARG A O 1
ATOM 576 N N . ALA A 1 73 ? 11.557 -1.142 2.072 1.00 55.28 73 ALA A N 1
ATOM 577 C CA . ALA A 1 73 ? 12.160 -2.466 2.261 1.00 55.28 73 ALA A CA 1
ATOM 578 C C . ALA A 1 73 ? 12.251 -2.883 3.745 1.00 55.28 73 ALA A C 1
ATOM 580 O O . ALA A 1 73 ? 11.996 -4.038 4.085 1.00 55.28 73 ALA A O 1
ATOM 581 N N . ARG A 1 74 ? 12.568 -1.949 4.652 1.00 53.25 74 ARG A N 1
ATOM 582 C CA . ARG A 1 74 ? 12.563 -2.188 6.108 1.00 53.25 74 ARG A CA 1
ATOM 583 C C . ARG A 1 74 ? 11.155 -2.451 6.634 1.00 53.25 74 ARG A C 1
ATOM 585 O O . ARG A 1 74 ? 10.983 -3.309 7.499 1.00 53.25 74 ARG A O 1
ATOM 592 N N . ALA A 1 75 ? 10.148 -1.766 6.091 1.00 52.88 75 ALA A N 1
ATOM 593 C CA . ALA A 1 75 ? 8.754 -2.048 6.395 1.00 52.88 75 ALA A CA 1
ATOM 594 C C . ALA A 1 75 ? 8.394 -3.491 6.005 1.00 52.88 75 ALA A C 1
ATOM 596 O O . ALA A 1 75 ? 7.756 -4.168 6.806 1.00 52.88 75 ALA A O 1
ATOM 597 N N . ALA A 1 76 ? 8.871 -4.010 4.870 1.00 50.88 76 ALA A N 1
ATOM 598 C CA . ALA A 1 76 ? 8.674 -5.416 4.501 1.00 50.88 76 ALA A CA 1
ATOM 599 C C . ALA A 1 76 ? 9.355 -6.398 5.484 1.00 50.88 76 ALA A C 1
ATOM 601 O O . ALA A 1 76 ? 8.726 -7.357 5.913 1.00 50.88 76 ALA A O 1
ATOM 602 N N . GLN A 1 77 ? 10.584 -6.128 5.948 1.00 49.31 77 GLN A N 1
ATOM 603 C CA . GLN A 1 77 ? 11.275 -7.004 6.917 1.00 49.31 77 GLN A CA 1
ATOM 604 C C . GLN A 1 77 ? 10.641 -7.021 8.319 1.00 49.31 77 GLN A C 1
ATOM 606 O O . GLN A 1 77 ? 10.545 -8.082 8.931 1.00 49.31 77 GLN A O 1
ATOM 611 N N . LYS A 1 78 ? 10.155 -5.875 8.820 1.00 50.75 78 LYS A N 1
ATOM 612 C CA . LYS A 1 78 ? 9.359 -5.824 10.065 1.00 50.75 78 LYS A CA 1
ATOM 613 C C . LYS A 1 78 ? 8.031 -6.599 9.934 1.00 50.75 78 LYS A C 1
ATOM 615 O O . LYS A 1 78 ? 7.455 -7.000 10.940 1.00 50.75 78 LYS A O 1
ATOM 620 N N . SER A 1 79 ? 7.531 -6.812 8.709 1.00 52.53 79 SER A N 1
ATOM 621 C CA . SER A 1 79 ? 6.341 -7.641 8.462 1.00 52.53 79 SER A CA 1
ATOM 622 C C . SER A 1 79 ? 6.608 -9.100 8.822 1.00 52.53 79 SER A C 1
ATOM 624 O O . SER A 1 79 ? 5.820 -9.701 9.545 1.00 52.53 79 SER A O 1
ATOM 626 N N . ASP A 1 80 ? 7.739 -9.648 8.372 1.00 57.94 80 ASP A N 1
ATOM 627 C CA . ASP A 1 80 ? 8.115 -11.045 8.621 1.00 57.94 80 ASP A CA 1
ATOM 628 C C . ASP A 1 80 ? 8.342 -11.337 10.111 1.00 57.94 80 ASP A C 1
ATOM 630 O O . ASP A 1 80 ? 7.948 -12.398 10.604 1.00 57.94 80 ASP A O 1
ATOM 634 N N . SER A 1 81 ? 8.918 -10.391 10.863 1.00 57.38 81 SER A N 1
ATOM 635 C CA . SER A 1 81 ? 9.113 -10.559 12.309 1.00 57.38 81 SER A CA 1
ATOM 636 C C . SER A 1 81 ? 7.791 -10.573 13.082 1.00 57.38 81 SER A C 1
ATOM 638 O O . SER A 1 81 ? 7.626 -11.396 13.979 1.00 57.38 81 SER A O 1
ATOM 640 N N . LEU A 1 82 ? 6.827 -9.723 12.707 1.00 60.12 82 LEU A N 1
ATOM 641 C CA . LEU A 1 82 ? 5.494 -9.698 13.324 1.00 60.12 82 LEU A CA 1
ATOM 642 C C . LEU A 1 82 ? 4.671 -10.943 12.971 1.00 60.12 82 LEU A C 1
ATOM 644 O O . LEU A 1 82 ? 4.026 -11.510 13.848 1.00 60.12 82 LEU A O 1
ATOM 648 N N . ILE A 1 83 ? 4.733 -11.409 11.717 1.00 62.06 83 ILE A N 1
ATOM 649 C CA . ILE A 1 83 ? 4.094 -12.669 11.297 1.00 62.06 83 ILE A CA 1
ATOM 650 C C . ILE A 1 83 ? 4.628 -13.838 12.133 1.00 62.06 83 ILE A C 1
ATOM 652 O O . ILE A 1 83 ? 3.852 -14.672 12.593 1.00 62.06 83 ILE A O 1
ATOM 656 N N . THR A 1 84 ? 5.943 -13.882 12.360 1.00 61.16 84 THR A N 1
ATOM 657 C CA . THR A 1 84 ? 6.582 -14.956 13.132 1.00 61.16 84 THR A CA 1
ATOM 658 C C . THR A 1 84 ? 6.201 -14.9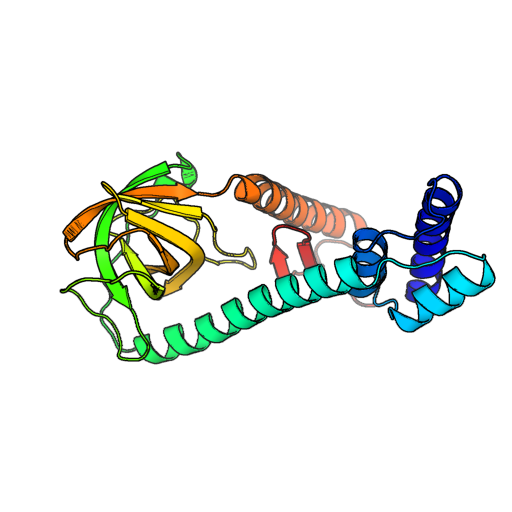01 14.613 1.00 61.16 84 THR A C 1
ATOM 660 O O . THR A 1 84 ? 5.916 -15.938 15.203 1.00 61.16 84 THR A O 1
ATOM 663 N N . ALA A 1 85 ? 6.152 -13.707 15.211 1.00 61.03 85 ALA A N 1
ATOM 664 C CA . ALA A 1 85 ? 5.785 -13.528 16.618 1.00 61.03 85 ALA A CA 1
ATOM 665 C C . ALA A 1 85 ? 4.311 -13.871 16.913 1.00 61.03 85 ALA A C 1
ATOM 667 O O . ALA A 1 85 ? 3.979 -14.253 18.031 1.00 61.03 85 ALA A O 1
ATOM 668 N N . LEU A 1 86 ? 3.433 -13.756 15.913 1.00 67.38 86 LEU A N 1
ATOM 669 C CA . LEU A 1 86 ? 1.985 -13.938 16.059 1.00 67.38 86 LEU A CA 1
ATOM 670 C C . LEU A 1 86 ? 1.462 -15.273 15.522 1.00 67.38 86 LEU A C 1
ATOM 672 O O . LEU A 1 86 ? 0.256 -15.503 15.572 1.00 67.38 86 LEU A O 1
ATOM 676 N N . ALA A 1 87 ? 2.333 -16.152 15.020 1.00 60.97 87 ALA A N 1
ATOM 677 C CA . ALA A 1 87 ? 1.931 -17.415 14.399 1.00 60.97 87 ALA A CA 1
ATOM 678 C C . ALA A 1 87 ? 1.091 -18.320 15.327 1.00 60.97 87 ALA A C 1
ATOM 680 O O . ALA A 1 87 ? 0.206 -19.021 14.841 1.00 60.97 87 ALA A O 1
ATOM 681 N N . ASP A 1 88 ? 1.321 -18.245 16.643 1.00 65.75 88 ASP A N 1
ATOM 682 C CA . ASP A 1 88 ? 0.608 -19.025 17.667 1.00 65.75 88 ASP A CA 1
ATOM 683 C C . ASP A 1 88 ? -0.477 -18.220 18.416 1.00 65.75 88 ASP A C 1
ATOM 685 O O . ASP A 1 88 ? -1.067 -18.708 19.379 1.00 65.75 88 ASP A O 1
ATOM 689 N N . THR A 1 89 ? -0.747 -16.975 18.007 1.00 72.56 89 THR A N 1
ATOM 690 C CA . THR A 1 89 ? -1.738 -16.104 18.663 1.00 72.56 89 THR A CA 1
ATOM 691 C C . THR A 1 89 ? -3.081 -16.173 17.935 1.00 72.56 89 THR A C 1
ATOM 693 O O . THR A 1 89 ? -3.147 -15.959 16.724 1.00 72.56 89 THR A O 1
ATOM 696 N N . GLU A 1 90 ? -4.179 -16.424 18.656 1.00 78.19 90 GLU A N 1
ATOM 697 C CA . GLU A 1 90 ? -5.529 -16.315 18.087 1.00 78.19 90 GLU A CA 1
ATOM 698 C C . GLU A 1 90 ? -5.875 -14.842 17.826 1.00 78.19 90 GLU A C 1
ATOM 700 O O . GLU A 1 90 ? -6.244 -14.094 18.729 1.00 78.19 90 GLU A O 1
ATOM 705 N N . LEU A 1 91 ? -5.741 -14.419 16.568 1.00 83.81 91 LEU A N 1
ATOM 706 C CA . LEU A 1 91 ? -6.137 -13.086 16.118 1.00 83.81 91 LEU A CA 1
ATOM 707 C C . LEU A 1 91 ? -7.606 -13.072 15.671 1.00 83.81 91 LEU A C 1
ATOM 709 O O . LEU A 1 91 ? -8.070 -14.032 15.042 1.00 83.81 91 LEU A O 1
ATOM 713 N N . PRO A 1 92 ? -8.342 -11.973 15.915 1.00 87.69 92 PRO A N 1
ATOM 714 C CA . PRO A 1 92 ? -9.710 -11.853 15.438 1.00 87.69 92 PRO A CA 1
ATOM 715 C C . PRO A 1 92 ? -9.750 -11.786 13.906 1.00 87.69 92 PRO A C 1
ATOM 717 O O . PRO A 1 92 ? -8.877 -11.211 13.255 1.00 87.69 92 PRO A O 1
ATOM 720 N N . ALA A 1 93 ? -10.786 -12.378 13.313 1.00 90.75 93 ALA A N 1
ATOM 721 C CA . ALA A 1 93 ? -10.988 -12.314 11.871 1.00 90.75 93 ALA A CA 1
ATOM 722 C C . ALA A 1 93 ? -11.420 -10.903 11.445 1.00 90.75 93 ALA A C 1
ATOM 724 O O . ALA A 1 93 ? -12.287 -10.301 12.077 1.00 90.75 93 ALA A O 1
ATOM 725 N N . THR A 1 94 ? -10.858 -10.413 10.338 1.00 92.75 94 THR A N 1
ATOM 726 C CA . THR A 1 94 ? -11.230 -9.121 9.747 1.00 92.75 94 THR A CA 1
ATOM 727 C C . THR A 1 94 ? -12.088 -9.332 8.501 1.00 92.75 94 THR A C 1
ATOM 729 O O . THR A 1 94 ? -11.704 -10.070 7.590 1.00 92.75 94 THR A O 1
ATOM 732 N N . GLU A 1 95 ? -13.228 -8.647 8.419 1.00 94.38 95 GLU A N 1
ATOM 733 C CA . GLU A 1 95 ? -14.097 -8.630 7.240 1.00 94.38 95 GLU A CA 1
ATOM 734 C C . GLU A 1 95 ? -13.560 -7.645 6.185 1.00 94.38 95 GLU A C 1
ATOM 736 O O . GLU A 1 95 ? -13.739 -6.432 6.275 1.00 94.38 95 GLU A O 1
ATOM 741 N N . ASP A 1 96 ? -12.875 -8.145 5.157 1.00 92.44 96 ASP A N 1
ATOM 742 C CA . ASP A 1 96 ? -12.166 -7.298 4.186 1.00 92.44 96 ASP A CA 1
ATOM 743 C C . ASP A 1 96 ? -12.858 -7.184 2.818 1.00 92.44 96 ASP A C 1
ATOM 745 O O . ASP A 1 96 ? -12.262 -6.724 1.844 1.00 92.44 96 ASP A O 1
ATOM 749 N N . MET A 1 97 ? -14.135 -7.567 2.717 1.00 91.50 97 MET A N 1
ATOM 750 C CA . MET A 1 97 ? -14.888 -7.512 1.455 1.00 91.50 97 MET A CA 1
ATOM 751 C C . MET A 1 97 ? -15.082 -6.082 0.939 1.00 91.50 97 MET A C 1
ATOM 753 O O . MET A 1 97 ? -15.181 -5.857 -0.271 1.00 91.50 97 MET A O 1
ATOM 757 N N . HIS A 1 98 ? -15.057 -5.096 1.837 1.00 91.44 98 HIS A N 1
ATOM 758 C CA . HIS A 1 98 ? -15.192 -3.681 1.504 1.00 91.44 98 HIS A CA 1
ATOM 759 C C . HIS A 1 98 ? -14.106 -3.199 0.530 1.00 91.44 98 HIS A C 1
ATOM 761 O O . HIS A 1 98 ? -14.360 -2.287 -0.261 1.00 91.44 98 HIS A O 1
ATOM 767 N N . LYS A 1 99 ? -12.938 -3.860 0.492 1.00 90.25 99 LYS A N 1
ATOM 768 C CA . LYS A 1 99 ? -11.823 -3.502 -0.399 1.00 90.25 99 LYS A CA 1
ATOM 769 C C . LYS A 1 99 ? -12.181 -3.539 -1.885 1.00 90.25 99 LYS A C 1
ATOM 771 O O . LYS A 1 99 ? -11.501 -2.888 -2.679 1.00 90.25 99 LYS A O 1
ATOM 776 N N . TYR A 1 100 ? -13.218 -4.282 -2.273 1.00 88.81 100 TYR A N 1
ATOM 777 C CA . TYR A 1 100 ? -13.679 -4.385 -3.660 1.00 88.81 100 TYR A CA 1
ATOM 778 C C . TYR A 1 100 ? -14.704 -3.316 -4.055 1.00 88.81 100 TYR A C 1
ATOM 780 O O . TYR A 1 100 ? -14.986 -3.158 -5.242 1.00 88.81 100 TYR A O 1
ATOM 788 N N . HIS A 1 101 ? -15.257 -2.583 -3.087 1.00 89.75 101 HIS A N 1
ATOM 789 C CA . HIS A 1 101 ? -16.413 -1.712 -3.306 1.00 89.75 101 HIS A CA 1
ATOM 790 C C . HIS A 1 101 ? -16.151 -0.248 -2.965 1.00 89.75 101 HIS A C 1
ATOM 792 O O . HIS A 1 101 ? -16.772 0.632 -3.557 1.00 89.75 101 HIS A O 1
ATOM 798 N N . THR A 1 102 ? -15.245 0.024 -2.029 1.00 93.12 102 THR A N 1
ATOM 799 C CA . THR A 1 102 ? -14.973 1.376 -1.545 1.00 93.12 102 THR A CA 1
ATOM 800 C C . THR A 1 102 ? -13.494 1.551 -1.212 1.00 93.12 102 THR A C 1
ATOM 802 O O . THR A 1 102 ? -12.798 0.582 -0.912 1.00 93.12 102 THR A O 1
ATOM 805 N N . ASP A 1 103 ? -13.023 2.796 -1.267 1.00 93.50 103 ASP A N 1
ATOM 806 C CA . ASP A 1 103 ? -11.700 3.201 -0.776 1.00 93.50 103 ASP A CA 1
ATOM 807 C C . ASP A 1 103 ? -11.789 3.838 0.628 1.00 93.50 103 ASP A C 1
ATOM 809 O O . ASP A 1 103 ? -10.781 4.270 1.179 1.00 93.50 103 ASP A O 1
ATOM 813 N N . SER A 1 104 ? -12.987 3.898 1.224 1.00 95.88 104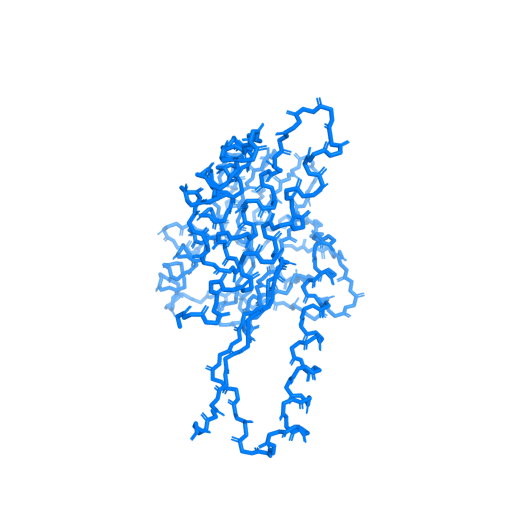 SER A N 1
ATOM 814 C CA . SER A 1 104 ? -13.178 4.292 2.623 1.00 95.88 104 SER A CA 1
ATOM 815 C C . SER A 1 104 ? -14.299 3.509 3.304 1.00 95.88 104 SER A C 1
ATOM 817 O O . SER A 1 104 ? -15.361 3.327 2.701 1.00 95.88 104 SER A O 1
ATOM 819 N N . CYS A 1 105 ? -14.117 3.117 4.562 1.00 96.25 105 CYS A N 1
ATOM 820 C CA . CYS A 1 105 ? -15.160 2.491 5.375 1.00 96.25 105 CYS A CA 1
ATOM 821 C C . CYS A 1 105 ? -15.070 2.916 6.845 1.00 96.25 105 CYS A C 1
ATOM 823 O O . CYS A 1 105 ? -13.978 3.141 7.364 1.00 96.25 105 CYS A O 1
ATOM 825 N N . ASP A 1 106 ? -16.220 3.004 7.510 1.00 97.00 106 ASP A N 1
ATOM 826 C CA . ASP A 1 106 ? -16.275 3.122 8.969 1.00 97.00 106 ASP A CA 1
ATOM 827 C C . ASP A 1 106 ? -15.991 1.748 9.571 1.00 97.00 106 ASP A C 1
ATOM 829 O O . ASP A 1 106 ? -16.588 0.776 9.115 1.00 97.00 106 ASP A O 1
ATOM 833 N N . SER A 1 107 ? -15.122 1.652 10.571 1.00 96.75 107 SER A N 1
ATOM 834 C CA . SER A 1 107 ? -14.709 0.389 11.197 1.00 96.75 107 SER A CA 1
ATOM 835 C C . SER A 1 107 ? -14.479 0.577 12.695 1.00 96.75 107 SER A C 1
ATOM 837 O O . SER A 1 107 ? -14.462 1.697 13.198 1.00 96.75 107 SER A O 1
ATOM 839 N N . LYS A 1 108 ? -14.270 -0.521 13.415 1.00 97.12 108 LYS A N 1
ATOM 840 C CA . LYS A 1 108 ? -13.965 -0.544 14.842 1.00 97.12 108 LYS A CA 1
ATOM 841 C C . LYS A 1 108 ? -12.601 -1.164 15.099 1.00 97.12 108 LYS A C 1
ATOM 843 O O . LYS A 1 108 ? -12.262 -2.193 14.516 1.00 97.12 108 LYS A O 1
ATOM 848 N N . ILE A 1 109 ? -11.837 -0.565 16.010 1.00 96.56 109 ILE A N 1
ATOM 849 C CA . ILE A 1 109 ? -10.561 -1.128 16.468 1.00 96.56 109 ILE A CA 1
ATOM 850 C C . ILE A 1 109 ? -10.844 -2.340 17.358 1.00 96.56 109 ILE A C 1
ATOM 852 O O . ILE A 1 109 ? -11.460 -2.196 18.411 1.00 96.56 109 ILE A O 1
ATOM 856 N N . LEU A 1 110 ? -10.382 -3.523 16.956 1.00 95.25 110 LEU A N 1
ATOM 857 C CA . LEU A 1 110 ? -10.468 -4.745 17.765 1.00 95.25 110 LEU A CA 1
ATOM 858 C C . LEU A 1 110 ? -9.256 -4.941 18.671 1.00 95.25 110 LEU A C 1
ATOM 860 O O . LEU A 1 110 ? -9.353 -5.611 19.691 1.00 95.25 110 LEU A O 1
ATOM 864 N N . GLY A 1 111 ? -8.120 -4.369 18.289 1.00 93.81 111 GLY A N 1
ATOM 865 C CA . GLY A 1 111 ? -6.882 -4.493 19.035 1.00 93.81 111 GLY A CA 1
ATOM 866 C C . GLY A 1 111 ? -5.710 -3.913 18.267 1.00 93.81 111 GLY A C 1
ATOM 867 O O . GLY A 1 111 ? -5.860 -3.356 17.173 1.00 93.81 111 GLY A O 1
ATOM 868 N N . TRP A 1 112 ? -4.532 -4.050 18.850 1.00 93.19 112 TRP A N 1
ATOM 869 C CA . TRP A 1 112 ? -3.288 -3.581 18.267 1.00 93.19 112 TRP A CA 1
ATOM 870 C C . TRP A 1 112 ? -2.144 -4.532 18.594 1.00 93.19 112 TRP A C 1
ATOM 872 O O . TRP A 1 112 ? -2.219 -5.336 19.517 1.00 93.19 112 TRP A O 1
ATOM 882 N N . ILE A 1 113 ? -1.102 -4.469 17.783 1.00 89.44 113 ILE A N 1
ATOM 883 C CA . ILE A 1 113 ? 0.041 -5.369 17.809 1.00 89.44 113 ILE A CA 1
ATOM 884 C C . ILE A 1 113 ? 1.298 -4.533 18.013 1.00 89.44 113 ILE A C 1
ATOM 886 O O . ILE A 1 113 ? 1.537 -3.582 17.264 1.00 89.44 113 ILE A O 1
ATOM 890 N N . GLU A 1 114 ? 2.123 -4.946 18.964 1.00 85.38 114 GLU A N 1
ATOM 891 C CA . GLU A 1 114 ? 3.486 -4.451 19.180 1.00 85.38 114 GLU A CA 1
ATOM 892 C C . GLU A 1 114 ? 4.467 -5.622 19.327 1.00 85.38 114 GLU A C 1
ATOM 894 O O . GLU A 1 114 ? 4.072 -6.785 19.237 1.00 85.38 114 GLU A O 1
ATOM 899 N N . ASP A 1 115 ? 5.746 -5.332 19.582 1.00 73.25 115 ASP A N 1
ATOM 900 C CA . ASP A 1 115 ? 6.798 -6.348 19.761 1.00 73.25 115 ASP A CA 1
ATOM 901 C C . ASP A 1 115 ? 6.477 -7.374 20.874 1.00 73.25 115 ASP A C 1
ATOM 903 O O . ASP A 1 115 ? 7.025 -8.475 20.879 1.00 73.25 115 ASP A O 1
ATOM 907 N N . GLY A 1 116 ? 5.579 -7.032 21.807 1.00 70.69 116 GLY A N 1
ATOM 908 C CA . GLY A 1 116 ? 5.097 -7.902 22.883 1.00 70.69 116 GLY A CA 1
ATOM 909 C C . GLY A 1 116 ? 3.922 -8.824 22.524 1.00 70.69 116 GLY A C 1
ATOM 910 O O . GLY A 1 116 ? 3.568 -9.669 23.344 1.00 70.69 116 GLY A O 1
ATOM 911 N N . GLY A 1 117 ? 3.327 -8.693 21.331 1.00 83.38 117 GLY A N 1
ATOM 912 C CA . GLY A 1 117 ? 2.192 -9.503 20.874 1.00 83.38 117 GLY A CA 1
ATOM 913 C C . GLY A 1 117 ? 0.918 -8.699 20.594 1.00 83.38 117 GLY A C 1
ATOM 914 O O . GLY A 1 117 ? 0.959 -7.491 20.352 1.00 83.38 117 GLY A O 1
ATOM 915 N N . PHE A 1 118 ? -0.221 -9.398 20.570 1.00 89.00 118 PHE A N 1
ATOM 916 C CA . PHE A 1 118 ? -1.546 -8.815 20.339 1.00 89.00 118 PHE A CA 1
ATOM 917 C C . PHE A 1 118 ? -2.184 -8.338 21.648 1.00 89.00 118 PHE A C 1
ATOM 919 O O . PHE A 1 118 ? -2.274 -9.095 22.612 1.00 89.00 118 PHE A O 1
ATOM 926 N N . ASN A 1 119 ? -2.680 -7.102 21.643 1.00 90.50 119 ASN A N 1
ATOM 927 C CA . ASN A 1 119 ? -3.387 -6.461 22.743 1.00 90.50 119 ASN A CA 1
ATOM 928 C C . ASN A 1 119 ? -4.836 -6.160 22.322 1.00 90.50 119 ASN A C 1
ATOM 930 O O . ASN A 1 119 ? -5.079 -5.368 21.407 1.00 90.50 119 ASN A O 1
ATOM 934 N N . ASP A 1 120 ? -5.804 -6.754 23.019 1.00 90.88 120 ASP A N 1
ATOM 935 C CA . ASP A 1 120 ? -7.252 -6.591 22.799 1.00 90.88 120 ASP A CA 1
ATOM 936 C C . ASP A 1 120 ? -7.887 -5.495 23.678 1.00 90.88 120 ASP A C 1
ATOM 938 O O . ASP A 1 120 ? -9.102 -5.290 23.675 1.00 90.88 120 ASP A O 1
ATOM 942 N N . ALA A 1 121 ? -7.067 -4.763 24.431 1.00 91.44 121 ALA A N 1
ATOM 943 C CA . ALA A 1 121 ? -7.487 -3.659 25.279 1.00 91.44 121 ALA A CA 1
ATOM 944 C C . ALA A 1 121 ? -6.415 -2.559 25.340 1.00 91.44 121 ALA A C 1
ATOM 946 O O . ALA A 1 121 ? -5.262 -2.737 24.944 1.00 91.44 121 ALA A O 1
ATOM 947 N N . GLY A 1 122 ? -6.806 -1.401 25.872 1.00 91.56 122 GLY A N 1
ATOM 948 C CA . GLY A 1 122 ? -5.896 -0.293 26.147 1.00 91.56 122 GLY A CA 1
ATOM 949 C C . GLY A 1 122 ? -5.952 0.835 25.122 1.00 91.56 122 GLY A C 1
ATOM 950 O O . GLY A 1 122 ? -6.912 0.976 24.358 1.00 91.56 122 GLY A O 1
ATOM 951 N N . ARG A 1 123 ? -4.925 1.684 25.180 1.00 93.06 123 ARG A N 1
ATOM 952 C CA . ARG A 1 123 ? -4.821 2.930 24.426 1.00 93.06 123 ARG A CA 1
ATOM 953 C C . ARG A 1 123 ? -3.484 2.987 23.697 1.00 93.06 123 ARG A C 1
ATOM 955 O O . ARG A 1 123 ? -2.444 2.725 24.289 1.00 93.06 123 ARG A O 1
ATOM 962 N N . ILE A 1 124 ? -3.547 3.358 22.428 1.00 92.62 124 ILE A N 1
ATOM 963 C CA . ILE A 1 124 ? -2.414 3.582 21.541 1.00 92.62 124 ILE A CA 1
ATOM 964 C C . ILE A 1 124 ? -2.132 5.084 21.566 1.00 92.62 124 ILE A C 1
ATOM 966 O O . ILE A 1 124 ? -2.953 5.879 21.103 1.00 92.62 124 ILE A O 1
ATOM 970 N N . GLU A 1 125 ? -1.013 5.474 22.165 1.00 92.69 125 GLU A N 1
ATOM 971 C CA . GLU A 1 125 ? -0.632 6.881 22.314 1.00 92.69 125 GLU A CA 1
ATOM 972 C C . GLU A 1 125 ? -0.019 7.457 21.028 1.00 92.69 125 GLU A C 1
ATOM 974 O O . GLU A 1 125 ? 0.385 6.724 20.120 1.00 92.69 125 GLU A O 1
ATOM 979 N N . THR A 1 126 ? 0.065 8.788 20.960 1.00 92.44 126 THR A N 1
ATOM 980 C CA . THR A 1 126 ? 0.769 9.498 19.886 1.00 92.44 126 THR A CA 1
ATOM 981 C C . THR A 1 126 ? 2.194 8.968 19.726 1.00 92.44 126 THR A C 1
ATOM 983 O O . THR A 1 126 ? 2.843 8.602 20.703 1.00 92.44 126 THR A O 1
ATOM 986 N N . ASP A 1 127 ? 2.693 8.966 18.492 1.00 90.12 127 ASP A N 1
ATOM 987 C CA . ASP A 1 127 ? 4.024 8.498 18.107 1.00 90.12 127 ASP A CA 1
ATOM 988 C C . ASP A 1 127 ? 4.279 6.986 18.221 1.00 90.12 127 ASP A C 1
ATOM 990 O O . ASP A 1 127 ? 5.357 6.532 17.833 1.00 90.12 127 ASP A O 1
ATOM 994 N N . ALA A 1 128 ? 3.298 6.190 18.655 1.00 88.94 128 ALA A N 1
ATOM 995 C CA . ALA A 1 128 ? 3.421 4.737 18.675 1.00 88.94 128 ALA A CA 1
ATOM 996 C C . ALA A 1 128 ? 3.455 4.146 17.251 1.00 88.94 128 ALA A C 1
ATOM 998 O O . ALA A 1 128 ? 2.583 4.443 16.427 1.00 88.94 128 ALA A O 1
ATOM 999 N N . GLU A 1 129 ? 4.441 3.284 16.981 1.00 92.12 129 GLU A N 1
ATOM 1000 C CA . GLU A 1 129 ? 4.505 2.417 15.796 1.00 92.12 129 GLU A CA 1
ATOM 1001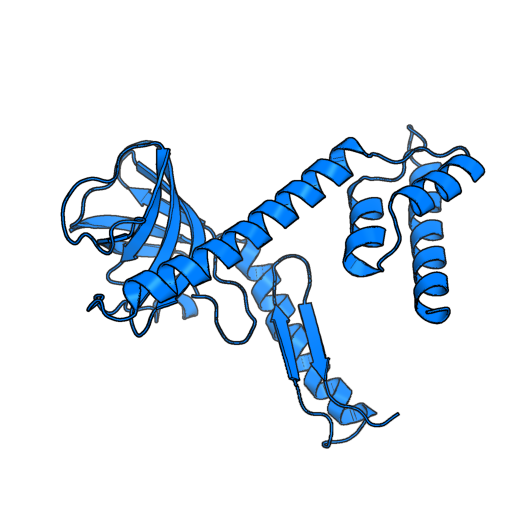 C C . GLU A 1 129 ? 3.911 1.048 16.141 1.00 92.12 129 GLU A C 1
ATOM 1003 O O . GLU A 1 129 ? 4.505 0.288 16.904 1.00 92.12 129 GLU A O 1
ATOM 1008 N N . VAL A 1 130 ? 2.739 0.731 15.592 1.00 92.88 130 VAL A N 1
ATOM 1009 C CA 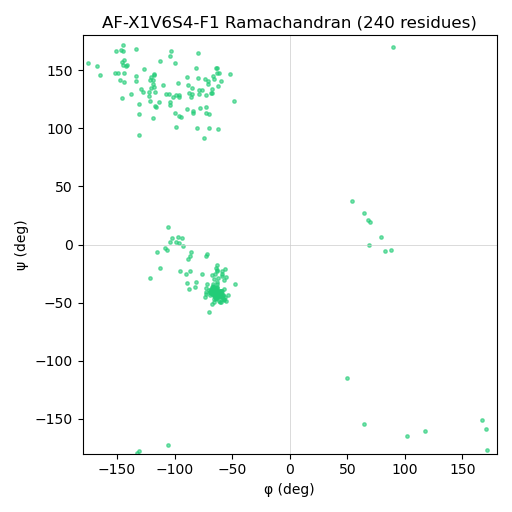. VAL A 1 130 ? 1.980 -0.484 15.936 1.00 92.88 130 VAL A CA 1
ATOM 1010 C C . VAL A 1 130 ? 1.258 -1.057 14.713 1.00 92.88 130 VAL A C 1
ATOM 1012 O O . VAL A 1 130 ? 1.138 -0.409 13.670 1.00 92.88 130 VAL A O 1
ATOM 1015 N N . GLY A 1 131 ? 0.763 -2.289 14.826 1.00 93.56 131 GLY A N 1
ATOM 1016 C CA . GLY A 1 131 ? -0.184 -2.877 13.878 1.00 93.56 131 GLY A CA 1
ATOM 1017 C C . GLY A 1 131 ? -1.615 -2.796 14.401 1.00 93.56 131 GLY A C 1
ATOM 1018 O O . GLY A 1 131 ? -1.933 -3.479 15.363 1.00 93.56 131 GLY A O 1
ATOM 1019 N N . ILE A 1 132 ? -2.498 -2.014 13.781 1.00 95.06 132 ILE A N 1
ATOM 1020 C CA . ILE A 1 132 ? -3.913 -1.933 14.181 1.00 95.06 132 ILE A CA 1
ATOM 1021 C C . ILE A 1 132 ? -4.723 -3.050 13.515 1.00 95.06 132 ILE A C 1
ATOM 1023 O O . ILE A 1 132 ? -4.628 -3.277 12.303 1.00 95.06 132 ILE A O 1
ATOM 1027 N N . VAL A 1 133 ? -5.566 -3.715 14.304 1.00 95.62 133 VAL A N 1
ATOM 1028 C CA . VAL A 1 133 ? -6.519 -4.726 13.839 1.00 95.62 133 VAL A CA 1
ATOM 1029 C C . VAL A 1 133 ? -7.933 -4.159 13.897 1.00 95.62 133 VAL A C 1
ATOM 1031 O O . VAL A 1 133 ? -8.362 -3.623 14.920 1.00 95.62 133 VAL A O 1
ATOM 1034 N N . LEU A 1 134 ? -8.658 -4.285 12.786 1.00 97.06 134 LEU A N 1
ATOM 1035 C CA . LEU A 1 134 ? -10.022 -3.781 12.626 1.00 97.06 134 LEU A CA 1
ATOM 1036 C C . LEU A 1 134 ? -11.020 -4.936 12.485 1.00 97.06 134 LEU A C 1
ATOM 1038 O O . LEU A 1 134 ? -10.649 -6.036 12.067 1.00 97.06 134 LEU A O 1
ATOM 1042 N N . ASP A 1 135 ? -12.289 -4.663 12.785 1.00 96.69 135 ASP A N 1
ATOM 1043 C CA . ASP A 1 135 ? -13.404 -5.588 12.550 1.00 96.69 135 ASP A CA 1
ATOM 1044 C C . ASP A 1 135 ? -13.674 -5.793 11.057 1.00 96.69 135 ASP A C 1
ATOM 1046 O O . ASP A 1 135 ? -13.860 -6.920 10.596 1.00 96.69 135 ASP A O 1
ATOM 1050 N N . LYS A 1 136 ? -13.615 -4.709 10.286 1.00 96.69 136 LYS A N 1
ATOM 1051 C CA . LYS A 1 136 ? -13.733 -4.693 8.833 1.00 96.69 136 LYS A CA 1
ATOM 1052 C C . LYS A 1 136 ? -12.798 -3.667 8.215 1.00 96.69 136 LYS A C 1
ATOM 1054 O O . LYS A 1 136 ? -12.435 -2.676 8.849 1.00 96.69 136 LYS A O 1
ATOM 1059 N N . THR A 1 137 ? -12.388 -3.884 6.971 1.00 97.25 137 THR A N 1
ATOM 1060 C CA . THR A 1 137 ? -11.457 -2.972 6.292 1.00 97.25 137 THR A CA 1
ATOM 1061 C C . THR A 1 137 ? -11.662 -2.917 4.784 1.00 97.25 137 THR A C 1
ATOM 1063 O O . THR A 1 137 ? -12.018 -3.902 4.138 1.00 97.25 137 THR A O 1
ATOM 1066 N N . CYS A 1 138 ? -11.408 -1.743 4.208 1.00 96.25 138 CYS A N 1
ATOM 1067 C CA . CYS A 1 138 ? -11.315 -1.538 2.765 1.00 96.25 138 CYS A CA 1
ATOM 1068 C C . CYS A 1 138 ? -9.878 -1.666 2.223 1.00 96.25 138 CYS A C 1
ATOM 1070 O O . CYS A 1 138 ? -9.671 -1.579 1.012 1.00 96.25 138 CYS A O 1
ATOM 1072 N N . PHE A 1 139 ? -8.895 -1.909 3.093 1.00 96.94 139 PHE A N 1
ATOM 1073 C CA . PHE A 1 139 ? -7.496 -2.062 2.712 1.00 96.94 139 PHE A CA 1
ATOM 1074 C C . PHE A 1 139 ? -7.240 -3.462 2.147 1.00 96.94 139 PHE A C 1
ATOM 1076 O O . PHE A 1 139 ? -7.642 -4.481 2.711 1.00 96.94 139 PHE A O 1
ATOM 1083 N N . TYR A 1 140 ? -6.543 -3.525 1.017 1.00 93.81 140 TYR A N 1
ATOM 1084 C CA . TYR A 1 140 ? -6.004 -4.766 0.485 1.00 93.81 140 TYR A CA 1
ATOM 1085 C C . TYR A 1 140 ? -4.737 -5.147 1.253 1.00 93.81 140 TYR A C 1
ATOM 1087 O O . TYR A 1 140 ? -3.743 -4.426 1.226 1.00 93.81 140 TYR A O 1
ATOM 1095 N N . ALA A 1 141 ? -4.767 -6.294 1.923 1.00 93.31 141 ALA A N 1
ATOM 1096 C CA . ALA A 1 141 ? -3.576 -6.878 2.521 1.00 93.31 141 ALA A CA 1
ATOM 1097 C C . ALA A 1 141 ? -2.651 -7.469 1.451 1.00 93.31 141 ALA A C 1
ATOM 1099 O O . ALA A 1 141 ? -3.138 -8.070 0.493 1.00 93.31 141 ALA A O 1
ATOM 1100 N N . GLU A 1 142 ? -1.339 -7.337 1.646 1.00 90.12 142 GLU A N 1
ATOM 1101 C CA . GLU A 1 142 ? -0.318 -7.885 0.754 1.00 90.12 142 GLU A CA 1
ATOM 1102 C C . GLU A 1 142 ? -0.601 -9.355 0.415 1.00 90.12 142 GLU A C 1
ATOM 1104 O O . GLU A 1 142 ? -0.747 -10.200 1.302 1.00 90.12 142 GLU A O 1
ATOM 1109 N N . ALA A 1 143 ? -0.709 -9.650 -0.882 1.00 85.12 143 ALA A N 1
ATOM 1110 C CA . ALA A 1 143 ? -0.984 -10.993 -1.378 1.00 85.12 143 ALA A CA 1
ATOM 1111 C C . ALA A 1 143 ? -0.696 -11.107 -2.879 1.00 85.12 143 ALA A C 1
ATOM 1113 O O . ALA A 1 143 ? -0.938 -10.176 -3.652 1.00 85.12 143 ALA A O 1
ATOM 1114 N N . GLY A 1 144 ? -0.222 -12.282 -3.309 1.00 80.75 144 GLY A N 1
ATOM 1115 C CA . GLY A 1 144 ? -0.019 -12.597 -4.730 1.00 80.75 144 GLY A CA 1
ATOM 1116 C C . GLY A 1 144 ? 1.048 -11.737 -5.418 1.00 80.75 144 GLY A C 1
ATOM 1117 O O . GLY A 1 144 ? 0.961 -11.497 -6.620 1.00 80.75 144 GLY A O 1
ATOM 1118 N N . GLY A 1 145 ? 2.024 -11.234 -4.655 1.00 83.00 145 GLY A N 1
ATOM 1119 C CA . GLY A 1 145 ? 3.052 -10.308 -5.133 1.00 83.00 145 GLY A CA 1
ATOM 1120 C C . GLY A 1 145 ? 2.615 -8.843 -5.169 1.00 83.00 145 GLY A C 1
ATOM 1121 O O . GLY A 1 145 ? 3.443 -7.983 -5.448 1.00 83.00 145 GLY A O 1
ATOM 1122 N N . GLN A 1 146 ? 1.346 -8.534 -4.891 1.00 88.50 146 GLN A N 1
ATOM 1123 C CA . GLN A 1 146 ? 0.873 -7.159 -4.768 1.00 88.50 146 GLN A CA 1
ATOM 1124 C C . GLN A 1 146 ? 1.092 -6.636 -3.358 1.00 88.50 146 GLN A C 1
ATOM 1126 O O . GLN A 1 146 ? 0.624 -7.258 -2.406 1.00 88.50 146 GLN A O 1
ATOM 1131 N N . VAL A 1 147 ? 1.749 -5.478 -3.260 1.00 91.06 147 VAL A N 1
ATOM 1132 C CA . VAL A 1 147 ? 1.983 -4.790 -1.986 1.00 91.06 147 VAL A CA 1
ATOM 1133 C C . VAL A 1 147 ? 0.661 -4.407 -1.319 1.00 91.06 147 VAL A C 1
ATOM 1135 O O . VAL A 1 147 ? -0.332 -4.118 -1.995 1.00 91.06 147 VAL A O 1
ATOM 1138 N N . GLY A 1 148 ? 0.653 -4.421 0.013 1.00 92.75 148 GLY A N 1
ATOM 1139 C CA . GLY A 1 148 ? -0.499 -3.994 0.798 1.00 92.75 148 GLY A CA 1
ATOM 1140 C C . GLY A 1 148 ? -0.827 -2.514 0.601 1.00 92.75 148 GLY A C 1
ATOM 1141 O O . GLY A 1 148 ? 0.055 -1.699 0.333 1.00 92.75 148 GLY A O 1
ATOM 1142 N N . ASP A 1 149 ? -2.100 -2.170 0.761 1.00 94.00 149 ASP A N 1
ATOM 1143 C CA . ASP A 1 149 ? -2.565 -0.790 0.671 1.00 94.00 149 ASP A CA 1
ATOM 1144 C C . ASP A 1 149 ? -1.979 0.067 1.814 1.00 94.00 149 ASP A C 1
ATOM 1146 O O . ASP A 1 149 ? -1.866 -0.380 2.962 1.00 94.00 149 ASP A O 1
ATOM 1150 N N . CYS A 1 150 ? -1.650 1.318 1.484 1.00 93.62 150 CYS A N 1
ATOM 1151 C CA . CYS A 1 150 ? -1.304 2.393 2.419 1.00 93.62 150 CYS A CA 1
ATOM 1152 C C . CYS A 1 150 ? -2.483 3.368 2.540 1.00 93.62 150 CYS A C 1
ATOM 1154 O O . CYS A 1 150 ? -3.346 3.422 1.659 1.00 93.62 150 CYS A O 1
ATOM 1156 N N . GLY A 1 151 ? -2.521 4.189 3.586 1.00 94.19 151 GLY A N 1
ATOM 1157 C CA . GLY A 1 151 ? -3.615 5.140 3.781 1.00 94.19 151 GLY A CA 1
ATOM 1158 C C . GLY A 1 151 ? -3.643 5.750 5.173 1.00 94.19 151 GLY A C 1
ATOM 1159 O O . GLY A 1 151 ? -2.609 5.885 5.820 1.00 94.19 151 GLY A O 1
ATOM 1160 N N . VAL A 1 152 ? -4.835 6.121 5.632 1.00 96.81 152 VAL A N 1
ATOM 1161 C CA . VAL A 1 152 ? -5.048 6.710 6.956 1.00 96.81 152 VAL A CA 1
ATOM 1162 C C . VAL A 1 152 ? -6.224 6.057 7.674 1.00 96.81 152 VAL A C 1
ATOM 1164 O O . VAL A 1 152 ? -7.218 5.678 7.055 1.00 96.81 152 VAL A O 1
ATOM 1167 N N . ILE A 1 153 ? -6.105 5.937 8.991 1.00 97.62 153 ILE A N 1
ATOM 1168 C CA . ILE A 1 153 ? -7.188 5.600 9.912 1.00 97.62 153 ILE A CA 1
ATOM 1169 C C . ILE A 1 153 ? -7.421 6.835 10.779 1.00 97.62 153 ILE A C 1
ATOM 1171 O O . ILE A 1 153 ? -6.498 7.337 11.418 1.00 97.62 153 ILE A O 1
ATOM 1175 N N . GLU A 1 154 ? -8.646 7.344 10.773 1.00 96.50 154 GLU A N 1
ATOM 1176 C CA . GLU A 1 154 ? -9.013 8.602 11.420 1.00 96.50 154 GLU A CA 1
ATOM 1177 C C . GLU A 1 154 ? -10.089 8.377 12.481 1.00 96.50 154 GLU A C 1
ATOM 1179 O O . GLU A 1 154 ? -10.998 7.565 12.311 1.00 96.50 154 GLU A O 1
ATOM 1184 N N . SER A 1 155 ? -10.005 9.127 13.573 1.00 94.12 155 SER A N 1
ATOM 1185 C CA . SER A 1 155 ? -11.042 9.222 14.601 1.00 94.12 155 SER A CA 1
ATOM 1186 C C . SER A 1 155 ? -11.304 10.685 14.946 1.00 94.12 155 SER A C 1
ATOM 1188 O O . SER A 1 155 ? -10.657 11.583 14.407 1.00 94.12 155 SER A O 1
ATOM 1190 N N . ASP A 1 156 ? -12.213 10.949 15.887 1.00 87.88 156 ASP A N 1
ATOM 1191 C CA . ASP A 1 156 ? -12.406 12.304 16.413 1.00 87.88 156 ASP A CA 1
ATOM 1192 C C . ASP A 1 156 ? -11.121 12.800 17.109 1.00 87.88 156 ASP A C 1
ATOM 1194 O O . ASP A 1 156 ? -10.788 12.374 18.215 1.00 87.88 156 ASP A O 1
ATOM 1198 N N . GLY A 1 157 ? -10.334 13.619 16.403 1.00 85.44 157 GLY A N 1
ATOM 1199 C CA . GLY A 1 157 ? -9.050 14.158 16.866 1.00 85.44 157 GLY A CA 1
ATOM 1200 C C . GLY A 1 157 ? -7.840 13.215 16.776 1.00 85.44 157 GLY A C 1
ATOM 1201 O O . GLY A 1 157 ? -6.769 13.583 17.261 1.00 85.44 157 GLY A O 1
ATOM 1202 N N . GLY A 1 158 ? -7.983 12.030 16.172 1.00 93.38 158 GLY A N 1
ATOM 1203 C CA . GLY A 1 158 ? -6.912 11.038 16.024 1.00 93.38 158 GLY A CA 1
ATOM 1204 C C . GLY A 1 158 ? -6.591 10.736 14.562 1.00 93.38 158 GLY A C 1
ATOM 1205 O O . GLY A 1 158 ? -7.494 10.645 13.731 1.00 93.38 158 GLY A O 1
ATOM 1206 N N . GLN A 1 159 ? -5.309 10.558 14.248 1.00 95.88 159 GLN A N 1
ATOM 1207 C CA . GLN A 1 159 ? -4.845 10.140 12.929 1.00 95.88 159 GLN A CA 1
ATOM 1208 C C . GLN A 1 159 ? -3.726 9.105 13.055 1.00 95.88 159 GLN A C 1
ATOM 1210 O O . GLN A 1 159 ? -2.734 9.303 13.758 1.00 95.88 159 GLN A O 1
ATOM 1215 N N . PHE A 1 160 ? -3.897 8.001 12.339 1.00 97.06 160 PHE A N 1
ATOM 1216 C CA . PHE A 1 160 ? -2.920 6.936 12.188 1.00 97.06 160 PHE A CA 1
ATOM 1217 C C . PHE A 1 160 ? -2.598 6.770 10.706 1.00 97.06 160 PHE A C 1
ATOM 1219 O O . PHE A 1 160 ? -3.494 6.553 9.889 1.00 97.06 160 PHE A O 1
ATOM 1226 N N . VAL A 1 161 ? -1.322 6.885 10.351 1.00 95.75 161 VAL A N 1
ATOM 1227 C CA . VAL A 1 161 ? -0.852 6.692 8.977 1.00 95.75 161 VAL A CA 1
ATOM 1228 C C . VAL A 1 161 ? -0.515 5.223 8.792 1.00 95.75 161 VAL A C 1
ATOM 1230 O O . VAL A 1 161 ? 0.386 4.712 9.449 1.00 95.75 161 VAL A O 1
ATOM 1233 N N . VAL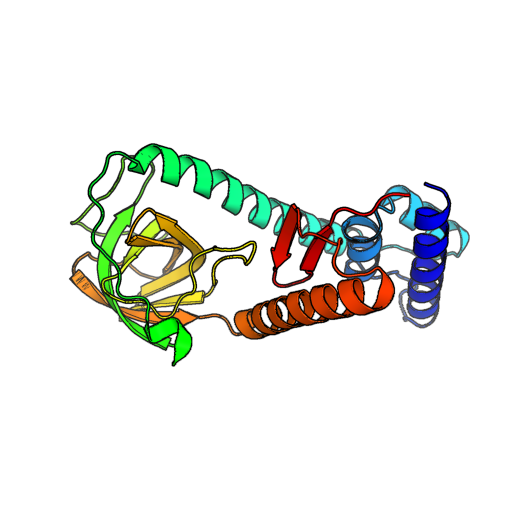 A 1 162 ? -1.238 4.557 7.893 1.00 95.56 162 VAL A N 1
ATOM 1234 C CA . VAL A 1 162 ? -1.001 3.166 7.499 1.00 95.56 162 VAL A CA 1
ATOM 1235 C C . VAL A 1 162 ? 0.084 3.146 6.427 1.00 95.56 162 VAL A C 1
ATOM 1237 O O . VAL A 1 162 ? -0.132 3.596 5.300 1.00 95.56 162 VAL A O 1
ATOM 1240 N N . GLU A 1 163 ? 1.238 2.590 6.769 1.00 90.94 163 GLU A N 1
ATOM 1241 C CA . GLU A 1 163 ? 2.393 2.436 5.881 1.00 90.94 163 GLU A CA 1
ATOM 1242 C C . GLU A 1 163 ? 2.329 1.144 5.062 1.00 90.94 163 GLU A C 1
ATOM 1244 O O . GLU A 1 163 ? 2.931 1.052 3.995 1.00 90.94 163 GLU A O 1
ATOM 1249 N N . GLY A 1 164 ? 1.583 0.145 5.533 1.00 90.88 164 GLY A N 1
ATOM 1250 C CA . GLY A 1 164 ? 1.347 -1.085 4.792 1.00 90.88 164 GLY A CA 1
ATOM 1251 C C . GLY A 1 164 ? 0.368 -2.008 5.502 1.00 90.88 164 GLY A C 1
ATOM 1252 O O . GLY A 1 164 ? 0.201 -1.954 6.721 1.00 90.88 164 GLY A O 1
ATOM 1253 N N . THR A 1 165 ? -0.273 -2.876 4.727 1.00 93.44 165 THR A N 1
ATOM 1254 C CA . THR A 1 165 ? -1.295 -3.795 5.230 1.00 93.44 165 THR A CA 1
ATOM 1255 C C . THR A 1 165 ? -0.904 -5.237 4.930 1.00 93.44 165 THR A C 1
ATOM 1257 O O . THR A 1 165 ? -0.657 -5.579 3.775 1.00 93.44 165 THR A O 1
ATOM 1260 N N . THR A 1 166 ? -0.905 -6.104 5.941 1.00 90.81 166 THR A N 1
ATOM 1261 C CA . THR A 1 166 ? -0.513 -7.518 5.807 1.00 90.81 166 THR A CA 1
ATOM 1262 C C . THR A 1 166 ? -1.606 -8.432 6.345 1.00 90.81 166 THR A C 1
ATOM 1264 O O . THR A 1 166 ? -2.360 -8.059 7.242 1.00 90.81 166 THR A O 1
ATOM 1267 N N . ARG A 1 167 ? -1.709 -9.647 5.801 1.00 88.19 167 ARG A N 1
ATOM 1268 C CA . ARG A 1 167 ? -2.635 -10.672 6.284 1.00 88.19 167 ARG A CA 1
ATOM 1269 C C . ARG A 1 167 ? -1.895 -11.692 7.144 1.00 88.19 167 ARG A C 1
ATOM 1271 O O . ARG A 1 167 ? -0.930 -12.293 6.685 1.00 88.19 167 ARG A O 1
ATOM 1278 N N . ILE A 1 168 ? -2.393 -11.916 8.358 1.00 86.50 168 ILE A N 1
ATOM 1279 C CA . ILE A 1 168 ? -1.941 -12.978 9.263 1.00 86.50 168 ILE A CA 1
ATOM 1280 C C . ILE A 1 168 ? -3.141 -13.889 9.505 1.00 86.50 168 ILE A C 1
ATOM 1282 O O . ILE A 1 168 ? -4.117 -13.484 10.134 1.00 86.50 168 ILE A O 1
ATOM 1286 N N . ALA A 1 169 ? -3.109 -15.100 8.942 1.00 83.81 169 ALA A N 1
ATOM 1287 C CA . ALA A 1 169 ? -4.269 -15.992 8.885 1.00 83.81 169 ALA A CA 1
ATOM 1288 C C . ALA A 1 169 ? -5.532 -15.265 8.353 1.00 83.81 169 ALA A C 1
ATOM 1290 O O . ALA A 1 169 ? -5.565 -14.816 7.202 1.00 83.81 169 ALA A O 1
ATOM 1291 N N . ASN A 1 170 ? -6.567 -15.116 9.184 1.00 86.50 170 ASN A N 1
ATOM 1292 C CA . ASN A 1 170 ? -7.819 -14.437 8.829 1.00 86.50 170 ASN A CA 1
ATOM 1293 C C . ASN A 1 170 ? -7.871 -12.961 9.267 1.00 86.50 170 ASN A C 1
ATOM 1295 O O . ASN A 1 170 ? -8.869 -12.288 9.013 1.00 86.50 170 ASN A O 1
ATOM 1299 N N . CYS A 1 171 ? -6.806 -12.455 9.883 1.00 90.56 171 CYS A N 1
ATOM 1300 C CA . CYS A 1 171 ? -6.688 -11.091 10.382 1.00 90.56 171 CYS A CA 1
ATOM 1301 C C . CYS A 1 171 ? -5.960 -10.201 9.370 1.00 90.56 171 CYS A C 1
ATOM 1303 O O . CYS A 1 171 ? -4.950 -10.602 8.782 1.00 90.56 171 CYS A O 1
ATOM 1305 N N . VAL A 1 172 ? -6.450 -8.975 9.192 1.00 93.50 172 VAL A N 1
ATOM 1306 C CA . VAL A 1 172 ? -5.760 -7.936 8.421 1.00 93.50 172 VAL A CA 1
ATOM 1307 C C . VAL A 1 172 ? -5.133 -6.934 9.385 1.00 93.50 172 VAL A C 1
ATOM 1309 O O . VAL A 1 172 ? -5.825 -6.297 10.176 1.00 93.50 172 VAL A O 1
ATOM 1312 N N . VAL A 1 173 ? -3.810 -6.804 9.310 1.00 93.75 173 VAL A N 1
ATOM 1313 C CA . VAL A 1 173 ? -3.006 -5.945 10.179 1.00 93.75 173 VAL A CA 1
ATOM 1314 C C . VAL A 1 173 ? -2.583 -4.697 9.414 1.00 93.75 173 VAL A C 1
ATOM 1316 O O . VAL A 1 173 ? -1.909 -4.792 8.388 1.00 93.75 173 VAL A O 1
ATOM 1319 N N . HIS A 1 174 ? -2.949 -3.530 9.942 1.00 95.81 174 HIS A N 1
ATOM 1320 C CA . HIS A 1 174 ? -2.630 -2.218 9.382 1.00 95.81 174 HIS A CA 1
ATOM 1321 C C . HIS A 1 174 ? -1.419 -1.662 10.125 1.00 95.81 174 HIS A C 1
ATOM 1323 O O . HIS A 1 174 ? -1.537 -1.193 11.256 1.00 95.81 174 HIS A O 1
ATOM 1329 N N . ARG A 1 175 ? -0.238 -1.758 9.523 1.00 92.56 175 ARG A N 1
ATOM 1330 C CA . ARG A 1 175 ? 1.011 -1.318 10.147 1.00 92.56 175 ARG A CA 1
ATOM 1331 C C . ARG A 1 175 ? 1.267 0.141 9.848 1.00 92.56 175 ARG A C 1
ATOM 1333 O O . ARG A 1 175 ? 1.095 0.584 8.713 1.00 92.56 175 ARG A O 1
ATOM 1340 N N . GLY A 1 176 ? 1.703 0.869 10.862 1.00 93.12 176 GLY A N 1
ATOM 1341 C CA . GLY A 1 176 ? 1.914 2.293 10.723 1.00 93.12 176 GLY A CA 1
ATOM 1342 C C . GLY A 1 176 ? 2.181 2.983 12.045 1.00 93.12 176 GLY A C 1
ATOM 1343 O O . GLY A 1 176 ? 2.577 2.348 13.025 1.00 93.12 176 GLY A O 1
ATOM 1344 N N . LYS A 1 177 ? 1.945 4.292 12.056 1.00 93.75 177 LYS A N 1
ATOM 1345 C CA . LYS A 1 177 ? 2.261 5.162 13.185 1.00 93.75 177 LYS A CA 1
ATOM 1346 C C . LYS A 1 177 ? 1.104 6.100 13.514 1.00 93.75 177 LYS A C 1
ATOM 1348 O O . LYS A 1 177 ? 0.475 6.662 12.615 1.00 93.75 177 LYS A O 1
ATOM 1353 N N . VAL A 1 178 ? 0.862 6.326 14.806 1.00 94.88 178 VAL A N 1
ATOM 1354 C CA . VAL A 1 178 ? -0.041 7.391 15.268 1.00 94.88 178 VAL A CA 1
ATOM 1355 C C . VAL A 1 178 ? 0.644 8.743 15.069 1.00 94.88 178 VAL A C 1
ATOM 1357 O O . VAL A 1 178 ? 1.640 9.045 15.727 1.00 94.88 178 VAL A O 1
ATOM 1360 N N . THR A 1 179 ? 0.120 9.566 14.163 1.00 92.88 179 THR A N 1
ATOM 1361 C CA . THR A 1 179 ? 0.665 10.900 13.861 1.00 92.88 179 THR A CA 1
ATOM 1362 C C . THR A 1 179 ? -0.025 12.012 14.639 1.00 92.88 179 THR A C 1
ATOM 1364 O O . THR A 1 179 ? 0.566 13.071 14.840 1.00 92.88 179 THR A O 1
ATOM 1367 N N . ALA A 1 180 ? -1.259 11.788 15.095 1.00 93.06 180 ALA A N 1
ATOM 1368 C CA . ALA A 1 180 ? -1.991 12.733 15.926 1.00 93.06 180 ALA A CA 1
ATOM 1369 C C . ALA A 1 180 ? -2.991 12.019 16.840 1.00 93.06 180 ALA A C 1
ATOM 1371 O O . ALA A 1 180 ? -3.595 11.019 16.453 1.00 93.06 180 ALA A O 1
ATOM 1372 N N . GLY A 1 181 ? -3.209 12.582 18.028 1.00 93.44 181 GLY A N 1
ATOM 1373 C CA . GLY A 1 181 ? -4.172 12.064 18.995 1.00 93.44 181 GLY A CA 1
ATOM 1374 C C . GLY A 1 181 ? -3.807 10.676 19.517 1.00 93.44 181 GLY A C 1
ATOM 1375 O O . GLY A 1 181 ? -2.646 10.292 19.560 1.00 93.44 181 GLY A O 1
ATOM 1376 N N . ALA A 1 182 ? -4.815 9.930 19.948 1.00 93.62 182 ALA A N 1
ATOM 1377 C CA . ALA A 1 182 ? -4.648 8.578 20.452 1.00 93.62 182 ALA A CA 1
ATOM 1378 C C . ALA A 1 182 ? -5.861 7.736 20.073 1.00 93.62 182 ALA A C 1
ATOM 1380 O O . ALA A 1 182 ? -6.954 8.270 19.872 1.00 93.62 182 ALA A O 1
ATOM 1381 N N . PHE A 1 183 ? -5.667 6.425 20.035 1.00 95.50 183 PHE A N 1
ATOM 1382 C CA . PHE A 1 183 ? -6.713 5.468 19.700 1.00 95.50 183 PHE A CA 1
ATOM 1383 C C . PHE A 1 183 ? -6.974 4.534 20.871 1.00 95.50 183 PHE A C 1
ATOM 1385 O O . PHE A 1 183 ? -6.059 4.186 21.613 1.00 95.50 183 PHE A O 1
ATOM 1392 N N . VAL A 1 184 ? -8.221 4.117 21.047 1.00 95.38 184 VAL A N 1
ATOM 1393 C CA . VAL A 1 184 ? -8.624 3.182 22.103 1.00 95.38 184 VAL A CA 1
ATOM 1394 C C . VAL A 1 184 ? -9.255 1.954 21.466 1.00 95.38 184 VAL A C 1
ATOM 1396 O O . VAL A 1 184 ? -9.988 2.056 20.482 1.00 95.38 184 VAL A O 1
ATOM 1399 N N . VAL A 1 185 ? -8.988 0.775 22.024 1.00 96.19 185 VAL A N 1
ATOM 1400 C CA . VAL A 1 185 ? -9.647 -0.445 21.545 1.00 96.19 185 VAL A CA 1
ATOM 1401 C C . VAL A 1 185 ? -11.165 -0.347 21.750 1.00 96.19 185 VAL A C 1
ATOM 1403 O O . VAL A 1 185 ? -11.645 0.118 22.781 1.00 96.19 185 VAL A O 1
ATOM 1406 N N . GLY A 1 186 ? -11.930 -0.753 20.738 1.00 94.94 186 GLY A N 1
ATOM 1407 C CA . GLY A 1 186 ? -13.386 -0.635 20.677 1.00 94.94 186 GLY A CA 1
ATOM 1408 C C . GLY A 1 186 ? -13.902 0.688 20.100 1.00 94.94 186 GLY A C 1
ATOM 1409 O O . GLY A 1 186 ? -15.114 0.821 19.914 1.00 94.94 186 GLY A O 1
ATOM 1410 N N . GLN A 1 187 ? -13.012 1.640 19.801 1.00 94.38 187 GLN A N 1
ATOM 1411 C CA . GLN A 1 187 ? -13.355 2.935 19.215 1.00 94.38 187 GLN A CA 1
ATOM 1412 C C . GLN A 1 187 ? -13.803 2.801 17.754 1.00 94.38 187 GLN A C 1
ATOM 1414 O O . GLN A 1 187 ? -13.214 2.041 16.981 1.00 94.38 187 GLN A O 1
ATOM 1419 N N . ASP A 1 188 ? -14.821 3.581 17.387 1.00 96.94 188 ASP A N 1
ATOM 1420 C CA . ASP A 1 188 ? -15.261 3.741 16.003 1.00 96.94 188 ASP A CA 1
ATOM 1421 C C . ASP A 1 188 ? -14.324 4.709 15.264 1.00 96.94 188 ASP A C 1
ATOM 1423 O O . ASP A 1 188 ? -14.020 5.807 15.743 1.00 96.94 188 ASP A O 1
ATOM 1427 N N . ILE A 1 189 ? -13.854 4.280 14.098 1.00 97.25 189 ILE A N 1
ATOM 1428 C CA . ILE A 1 189 ? -12.889 4.984 13.257 1.00 97.25 189 ILE A CA 1
ATOM 1429 C C . ILE A 1 189 ? -13.351 4.985 11.802 1.00 97.25 189 ILE A C 1
ATOM 1431 O O . ILE A 1 189 ? -14.247 4.238 11.408 1.00 97.25 189 ILE A O 1
ATOM 1435 N N . LYS A 1 190 ? -12.696 5.797 10.978 1.00 97.62 190 LYS A N 1
ATOM 1436 C CA . LYS A 1 190 ? -12.845 5.791 9.528 1.00 97.62 190 LYS A CA 1
ATOM 1437 C C . LYS A 1 190 ? -11.520 5.421 8.878 1.00 97.62 190 LYS A C 1
ATOM 1439 O O . LYS A 1 190 ? -10.526 6.122 9.037 1.00 97.62 190 LYS A O 1
ATOM 1444 N N . ALA A 1 191 ? -11.508 4.322 8.137 1.00 97.50 191 ALA A N 1
ATOM 1445 C CA . ALA A 1 191 ? -10.348 3.850 7.398 1.00 97.50 191 ALA A CA 1
ATOM 1446 C C . ALA A 1 191 ? -10.445 4.333 5.941 1.00 97.50 191 ALA A C 1
ATOM 1448 O O . ALA A 1 191 ? -11.465 4.106 5.289 1.00 97.50 191 ALA A O 1
ATOM 1449 N N . CYS A 1 192 ? -9.403 4.991 5.429 1.00 96.69 192 CYS A N 1
ATOM 1450 C CA . CYS A 1 192 ? -9.344 5.578 4.087 1.00 96.69 192 CYS A CA 1
ATOM 1451 C C . CYS A 1 192 ? -8.051 5.166 3.367 1.00 96.69 192 CYS A C 1
ATOM 1453 O O . CYS A 1 192 ? -6.950 5.488 3.813 1.00 96.69 192 CYS A O 1
ATOM 1455 N N . VAL A 1 193 ? -8.174 4.501 2.221 1.00 95.44 193 VAL A N 1
ATOM 1456 C CA . VAL A 1 193 ? -7.037 4.044 1.414 1.00 95.44 193 VAL A CA 1
ATOM 1457 C C . VAL A 1 193 ? -6.456 5.193 0.582 1.00 95.44 193 VAL A C 1
ATOM 1459 O O . VAL A 1 193 ? -7.185 6.044 0.064 1.00 95.44 193 VAL A O 1
ATOM 1462 N N . SER A 1 194 ? -5.130 5.215 0.417 1.00 93.12 194 SER A N 1
ATOM 1463 C CA . SER A 1 194 ? -4.443 6.171 -0.455 1.00 93.12 194 SER A CA 1
ATOM 1464 C C . SER A 1 194 ? -4.856 5.997 -1.921 1.00 93.12 194 SER A C 1
ATOM 1466 O O . SER A 1 194 ? -5.072 4.890 -2.423 1.00 93.12 194 SER A O 1
ATOM 1468 N N . LYS A 1 195 ? -4.867 7.107 -2.666 1.00 90.25 195 LYS A N 1
ATOM 1469 C CA . LYS A 1 195 ? -5.087 7.102 -4.122 1.00 90.25 195 LYS A CA 1
ATOM 1470 C C . LYS A 1 195 ? -3.990 6.361 -4.892 1.00 90.25 195 LYS A C 1
ATOM 1472 O O . LYS A 1 195 ? -4.242 5.959 -6.032 1.00 90.25 195 LYS A O 1
ATOM 1477 N N . ASP A 1 196 ? -2.831 6.138 -4.273 1.00 85.00 196 ASP A N 1
ATOM 1478 C CA . ASP A 1 196 ? -1.706 5.357 -4.812 1.00 85.00 196 ASP A CA 1
ATOM 1479 C C . ASP A 1 196 ? -2.120 3.939 -5.220 1.00 85.00 196 ASP A C 1
ATOM 1481 O O . ASP A 1 196 ? -1.606 3.381 -6.194 1.00 85.00 196 ASP A O 1
ATOM 1485 N N . ARG A 1 197 ? -3.155 3.400 -4.564 1.00 90.12 197 ARG A N 1
ATOM 1486 C CA . ARG A 1 197 ? -3.820 2.144 -4.920 1.00 90.12 197 ARG A CA 1
ATOM 1487 C C . ARG A 1 197 ? -4.160 2.041 -6.406 1.00 90.12 197 ARG A C 1
ATOM 1489 O O . ARG A 1 197 ? -4.115 0.958 -6.983 1.00 90.12 197 ARG A O 1
ATOM 1496 N N . ASN A 1 198 ? -4.499 3.151 -7.061 1.00 90.19 198 ASN A N 1
ATOM 1497 C CA . ASN A 1 198 ? -4.844 3.142 -8.482 1.00 90.19 198 ASN A CA 1
ATOM 1498 C C . ASN A 1 198 ? -3.654 2.778 -9.374 1.00 90.19 198 ASN A C 1
ATOM 1500 O O . ASN A 1 198 ? -3.834 2.088 -10.377 1.00 90.19 198 ASN A O 1
ATOM 1504 N N . SER A 1 199 ? -2.446 3.208 -9.018 1.00 88.69 199 SER A N 1
ATOM 1505 C CA . SER A 1 199 ? -1.225 2.825 -9.731 1.00 88.69 199 SER A CA 1
ATOM 1506 C C . SER A 1 199 ? -0.908 1.348 -9.511 1.00 88.69 199 SER A C 1
ATOM 1508 O O . SER A 1 199 ? -0.641 0.634 -10.475 1.00 88.69 199 SER A O 1
ATOM 1510 N N . ILE A 1 200 ? -1.084 0.849 -8.284 1.00 90.38 200 ILE A N 1
ATOM 1511 C CA . ILE A 1 200 ? -0.936 -0.578 -7.963 1.00 90.38 200 ILE A CA 1
ATOM 1512 C C . ILE A 1 200 ? -1.943 -1.424 -8.765 1.00 90.38 200 ILE A C 1
ATOM 1514 O O . ILE A 1 200 ? -1.560 -2.408 -9.393 1.00 90.38 200 ILE A O 1
ATOM 1518 N N . LYS A 1 201 ? -3.219 -1.011 -8.842 1.00 91.12 201 LYS A N 1
ATOM 1519 C CA . LYS A 1 201 ? -4.260 -1.672 -9.660 1.00 91.12 201 LYS A CA 1
ATOM 1520 C C . LYS A 1 201 ? -3.898 -1.704 -11.152 1.00 91.12 201 LYS A C 1
ATOM 1522 O O . LYS A 1 201 ? -4.121 -2.715 -11.825 1.00 91.12 201 LYS A O 1
ATOM 1527 N N . LYS A 1 202 ? -3.328 -0.617 -11.686 1.00 92.50 202 LYS A N 1
ATOM 1528 C CA . LYS A 1 202 ? -2.832 -0.573 -13.074 1.00 92.50 202 LYS A CA 1
ATOM 1529 C C . LYS A 1 202 ? -1.686 -1.557 -13.277 1.00 92.50 202 LYS A C 1
ATOM 1531 O O . LYS A 1 202 ? -1.734 -2.329 -14.230 1.00 92.50 202 LYS A O 1
ATOM 1536 N N . ASN A 1 203 ? -0.718 -1.577 -12.365 1.00 91.69 203 ASN A N 1
ATOM 1537 C CA . ASN A 1 203 ? 0.409 -2.503 -12.410 1.00 91.69 203 ASN A CA 1
ATOM 1538 C C . ASN A 1 203 ? -0.065 -3.961 -12.317 1.00 91.69 203 ASN A C 1
ATOM 1540 O O . ASN A 1 203 ? 0.361 -4.789 -13.110 1.00 91.69 203 ASN A O 1
ATOM 1544 N N . HIS A 1 204 ? -1.040 -4.265 -11.458 1.00 89.56 204 HIS A N 1
ATOM 1545 C CA . HIS A 1 204 ? -1.663 -5.590 -11.382 1.00 89.56 204 HIS A CA 1
ATOM 1546 C C . HIS A 1 204 ? -2.279 -6.006 -12.724 1.00 89.56 204 HIS A C 1
ATOM 1548 O O . HIS A 1 204 ? -2.063 -7.112 -13.217 1.00 89.56 204 HIS A O 1
ATOM 1554 N N . THR A 1 205 ? -3.031 -5.097 -13.346 1.00 91.44 205 THR A N 1
ATOM 1555 C CA . THR A 1 205 ? -3.642 -5.340 -14.659 1.00 91.44 205 THR A CA 1
ATOM 1556 C C . THR A 1 205 ? -2.571 -5.562 -15.729 1.00 91.44 205 THR A C 1
ATOM 1558 O O . THR A 1 205 ? -2.682 -6.483 -16.537 1.00 91.44 205 THR A O 1
ATOM 1561 N N . ALA A 1 206 ? -1.503 -4.762 -15.711 1.00 92.00 206 ALA A N 1
ATOM 1562 C CA . ALA A 1 206 ? -0.375 -4.900 -16.623 1.00 92.00 206 ALA A CA 1
ATOM 1563 C C . ALA A 1 206 ? 0.357 -6.240 -16.450 1.00 92.00 206 ALA A C 1
ATOM 1565 O O . ALA A 1 206 ? 0.767 -6.819 -17.453 1.00 92.00 206 ALA A O 1
ATOM 1566 N N . THR A 1 207 ? 0.445 -6.784 -15.232 1.00 89.94 207 THR A N 1
ATOM 1567 C CA . THR A 1 207 ? 0.996 -8.124 -14.985 1.00 89.94 207 THR A CA 1
ATOM 1568 C C . THR A 1 207 ? 0.222 -9.207 -15.743 1.00 89.94 207 THR A C 1
ATOM 1570 O O . THR A 1 207 ? 0.832 -10.036 -16.419 1.00 89.94 207 THR A O 1
ATOM 1573 N N . HIS A 1 208 ? -1.115 -9.170 -15.719 1.00 87.81 208 HIS A N 1
ATOM 1574 C CA . HIS A 1 208 ? -1.944 -10.126 -16.472 1.00 87.81 208 HIS A CA 1
ATOM 1575 C C . HIS A 1 208 ? -1.807 -9.953 -17.984 1.00 87.81 208 HIS A C 1
ATOM 1577 O O . HIS A 1 208 ? -1.699 -10.936 -18.718 1.00 87.81 208 HIS A O 1
ATOM 1583 N N . LEU A 1 209 ? -1.770 -8.704 -18.459 1.00 92.38 209 LEU A N 1
ATOM 1584 C CA . LEU A 1 209 ? -1.555 -8.408 -19.878 1.00 92.38 209 LEU A CA 1
ATOM 1585 C C . LEU A 1 209 ? -0.184 -8.903 -20.352 1.00 92.38 209 LEU A C 1
ATOM 1587 O O . LEU A 1 209 ? -0.085 -9.489 -21.430 1.00 92.38 209 LEU A O 1
ATOM 1591 N N . LEU A 1 210 ? 0.859 -8.716 -19.539 1.00 91.69 210 LEU A N 1
ATOM 1592 C CA . LEU A 1 210 ? 2.205 -9.201 -19.819 1.00 91.69 210 LEU A CA 1
ATOM 1593 C C . LEU A 1 210 ? 2.241 -10.729 -19.860 1.00 91.69 210 LEU A C 1
ATOM 1595 O O . LEU A 1 210 ? 2.788 -11.292 -20.804 1.00 91.69 210 LEU A O 1
ATOM 1599 N N . GLN A 1 211 ? 1.617 -11.408 -18.895 1.00 88.00 211 GLN A N 1
ATOM 1600 C CA . GLN A 1 211 ? 1.526 -12.868 -18.896 1.00 88.00 211 GLN A CA 1
ATOM 1601 C C . GLN A 1 211 ? 0.826 -13.393 -20.155 1.00 88.00 211 GLN A C 1
ATOM 1603 O O . GLN A 1 211 ? 1.309 -14.335 -20.786 1.00 88.00 211 GLN A O 1
ATOM 1608 N N . TRP A 1 212 ? -0.294 -12.778 -20.544 1.00 89.56 212 TRP A N 1
ATOM 1609 C CA . TRP A 1 212 ? -0.999 -13.138 -21.771 1.00 89.56 212 TRP A CA 1
ATOM 1610 C C . TRP A 1 212 ? -0.118 -12.922 -23.008 1.00 89.56 212 TRP A C 1
ATOM 1612 O O . TRP A 1 212 ? 0.030 -13.837 -23.817 1.00 89.56 212 TRP A O 1
ATOM 1622 N N . ALA A 1 213 ? 0.524 -11.757 -23.126 1.00 91.88 213 ALA A N 1
ATOM 1623 C CA . ALA A 1 213 ? 1.396 -11.433 -24.253 1.00 91.88 213 ALA A CA 1
ATOM 1624 C C . ALA A 1 213 ? 2.600 -12.384 -24.352 1.00 91.88 213 ALA A C 1
ATOM 1626 O O . ALA A 1 213 ? 2.950 -12.823 -25.448 1.00 91.88 213 ALA A O 1
ATOM 1627 N N . LEU A 1 214 ? 3.201 -12.754 -23.217 1.00 91.19 214 LEU A N 1
ATOM 1628 C CA . LEU A 1 214 ? 4.287 -13.733 -23.161 1.00 91.19 214 LEU A CA 1
ATOM 1629 C C . LEU A 1 214 ? 3.834 -15.098 -23.678 1.00 91.19 214 LEU A C 1
ATOM 1631 O O . LEU A 1 214 ? 4.543 -15.690 -24.485 1.00 91.19 214 LEU A O 1
ATOM 1635 N N . ARG A 1 215 ? 2.642 -15.570 -23.296 1.00 89.12 215 ARG A N 1
ATOM 1636 C CA . ARG A 1 215 ? 2.093 -16.824 -23.836 1.00 89.12 215 ARG A CA 1
ATOM 1637 C C . ARG A 1 215 ? 1.842 -16.755 -25.339 1.00 89.12 215 ARG A C 1
ATOM 1639 O O . ARG A 1 215 ? 2.140 -17.712 -26.042 1.00 89.12 215 ARG A O 1
ATOM 1646 N N . GLN A 1 216 ? 1.355 -15.622 -25.849 1.00 91.44 216 GLN A N 1
ATOM 1647 C CA . GLN A 1 216 ? 1.167 -15.441 -27.294 1.00 91.44 216 GLN A CA 1
ATOM 1648 C C . GLN A 1 216 ? 2.495 -15.464 -28.064 1.00 91.44 216 GLN A C 1
ATOM 1650 O O . GLN A 1 216 ? 2.569 -16.043 -29.143 1.00 91.44 216 GLN A O 1
ATOM 1655 N N . ALA A 1 217 ? 3.540 -14.833 -27.526 1.00 91.88 217 ALA A N 1
ATOM 1656 C CA . ALA A 1 217 ? 4.824 -14.703 -28.211 1.00 91.88 217 ALA A CA 1
ATOM 1657 C C . ALA A 1 217 ? 5.727 -15.940 -28.069 1.00 91.88 217 ALA A C 1
ATOM 1659 O O . ALA A 1 217 ? 6.463 -16.274 -28.994 1.00 91.88 217 ALA A O 1
ATOM 1660 N N . LEU A 1 218 ? 5.703 -16.587 -26.903 1.00 90.06 218 LEU A N 1
ATOM 1661 C CA . LEU A 1 218 ? 6.667 -17.617 -26.500 1.00 90.06 218 LEU A CA 1
ATOM 1662 C C . LEU A 1 218 ? 6.029 -19.004 -26.313 1.00 90.06 218 LEU A C 1
ATOM 1664 O O . LEU A 1 218 ? 6.744 -19.982 -26.100 1.00 90.06 218 LEU A O 1
ATOM 1668 N N . GLY A 1 219 ? 4.702 -19.096 -26.408 1.00 87.50 219 GLY A N 1
ATOM 1669 C CA . GLY A 1 219 ? 3.931 -20.316 -26.200 1.00 87.50 219 GLY A CA 1
ATOM 1670 C C . GLY A 1 219 ? 3.490 -20.533 -24.750 1.00 87.50 219 GLY A C 1
ATOM 1671 O O . GLY A 1 219 ? 3.923 -19.862 -23.811 1.00 87.50 219 GLY A O 1
ATOM 1672 N N . ASP A 1 220 ? 2.617 -21.521 -24.560 1.00 85.56 220 ASP A N 1
ATOM 1673 C CA . ASP A 1 220 ? 1.957 -21.792 -23.275 1.00 85.56 220 ASP A CA 1
ATOM 1674 C C . ASP A 1 220 ? 2.877 -22.389 -22.197 1.00 85.56 220 ASP A C 1
ATOM 1676 O O . ASP A 1 220 ? 2.487 -22.485 -21.034 1.00 85.56 220 ASP A O 1
ATOM 1680 N N . SER A 1 221 ? 4.109 -22.766 -22.553 1.00 83.75 221 SER A N 1
ATOM 1681 C CA . SER A 1 221 ? 5.113 -23.284 -21.614 1.00 83.75 221 SER A CA 1
ATOM 1682 C C . SER A 1 221 ? 5.697 -22.210 -20.689 1.00 83.75 221 SER A C 1
ATOM 1684 O O . SER A 1 221 ? 6.389 -22.545 -19.725 1.00 83.75 221 SER A O 1
ATOM 1686 N N . VAL A 1 222 ? 5.413 -20.926 -20.942 1.00 84.44 222 VAL A N 1
ATOM 1687 C CA . VAL A 1 222 ? 5.802 -19.833 -20.048 1.00 84.44 222 VAL A CA 1
ATOM 1688 C C . VAL A 1 222 ? 4.983 -19.885 -18.758 1.00 84.44 222 VAL A C 1
ATOM 1690 O O . VAL A 1 222 ? 3.779 -19.606 -18.732 1.00 84.44 222 VAL A O 1
ATOM 1693 N N . ALA A 1 223 ? 5.673 -20.196 -17.661 1.00 80.25 223 ALA A N 1
ATOM 1694 C CA . ALA A 1 223 ? 5.123 -20.213 -16.315 1.00 80.25 223 ALA A CA 1
ATOM 1695 C C . ALA A 1 223 ? 5.700 -19.069 -15.474 1.00 80.25 223 ALA A C 1
ATOM 1697 O O . ALA A 1 223 ? 6.906 -18.811 -15.491 1.00 80.25 223 ALA A O 1
ATOM 1698 N N . GLN A 1 224 ? 4.831 -18.412 -14.708 1.00 83.38 224 GLN A N 1
ATOM 1699 C CA . GLN A 1 224 ? 5.222 -17.419 -13.711 1.00 83.38 224 GLN A CA 1
ATOM 1700 C C . GLN A 1 224 ? 5.970 -18.104 -12.558 1.00 83.38 224 GLN A C 1
ATOM 1702 O O . GLN A 1 224 ? 5.519 -19.128 -12.051 1.00 83.38 224 GLN A O 1
ATOM 1707 N N . GLN A 1 225 ? 7.094 -17.525 -12.144 1.00 86.44 225 GLN A N 1
ATOM 1708 C CA . GLN A 1 225 ? 7.902 -17.950 -10.993 1.00 86.44 225 GLN A CA 1
ATOM 1709 C C . GLN A 1 225 ? 7.890 -16.928 -9.856 1.00 86.44 225 GLN A C 1
ATOM 1711 O O . GLN A 1 225 ? 8.181 -17.264 -8.713 1.00 86.44 225 GLN A O 1
ATOM 1716 N N . GLY A 1 226 ? 7.548 -15.681 -10.160 1.00 84.06 226 GLY A N 1
ATOM 1717 C CA . GLY A 1 226 ? 7.531 -14.599 -9.191 1.00 84.06 226 GLY A CA 1
ATOM 1718 C C . GLY A 1 226 ? 6.809 -13.387 -9.752 1.00 84.06 226 GLY A C 1
ATOM 1719 O O . GLY A 1 226 ? 6.717 -13.204 -10.966 1.00 84.06 226 GLY A O 1
ATOM 1720 N N . SER A 1 227 ? 6.253 -12.576 -8.859 1.00 87.19 227 SER A N 1
ATOM 1721 C CA . SER A 1 227 ? 5.655 -11.297 -9.216 1.00 87.19 227 SER A CA 1
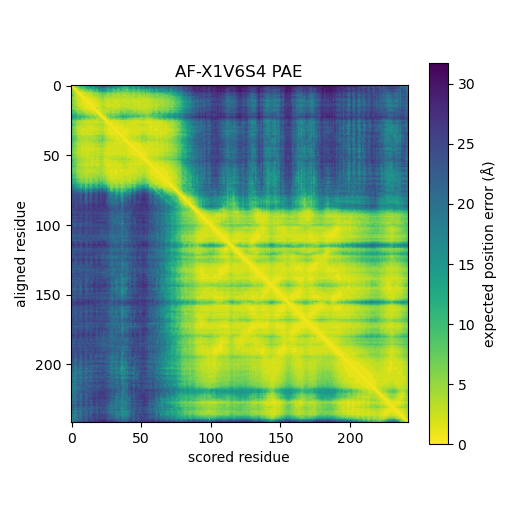ATOM 1722 C C . SER A 1 227 ? 5.836 -10.309 -8.076 1.00 87.19 227 SER A C 1
ATOM 1724 O O . SER A 1 227 ? 5.721 -10.676 -6.909 1.00 87.19 227 SER A O 1
ATOM 1726 N N . TYR A 1 228 ? 6.094 -9.061 -8.437 1.00 88.62 228 TYR A N 1
ATOM 1727 C CA . TYR A 1 228 ? 6.014 -7.908 -7.554 1.00 88.62 228 TYR A CA 1
ATOM 1728 C C . TYR A 1 228 ? 5.132 -6.867 -8.233 1.00 88.62 228 TYR A C 1
ATOM 1730 O O . TYR A 1 228 ? 5.326 -6.570 -9.409 1.00 88.62 228 TYR A O 1
ATOM 1738 N N . VAL A 1 229 ? 4.164 -6.319 -7.511 1.00 90.12 229 VAL A N 1
ATOM 1739 C CA . VAL A 1 229 ? 3.246 -5.292 -7.997 1.00 90.12 229 VAL A CA 1
ATOM 1740 C C . VAL A 1 229 ? 3.217 -4.184 -6.956 1.00 90.12 229 VAL A C 1
ATOM 1742 O O . VAL A 1 229 ? 2.494 -4.269 -5.963 1.00 90.12 229 VAL A O 1
ATOM 1745 N N . GLY A 1 230 ? 4.052 -3.172 -7.177 1.00 87.75 230 GLY A N 1
ATOM 1746 C CA . GLY A 1 230 ? 4.180 -2.003 -6.319 1.00 87.75 230 GLY A CA 1
ATOM 1747 C C . GLY A 1 230 ? 3.543 -0.756 -6.923 1.00 87.75 230 GLY A C 1
ATOM 1748 O O . GLY A 1 230 ? 2.888 -0.803 -7.966 1.00 87.75 230 GLY A O 1
ATOM 1749 N N . LEU A 1 231 ? 3.762 0.375 -6.252 1.00 84.94 231 LEU A N 1
ATOM 1750 C CA . LEU A 1 231 ? 3.340 1.700 -6.710 1.00 84.94 231 LEU A CA 1
ATOM 1751 C C . LEU A 1 231 ? 4.088 2.121 -7.984 1.00 84.94 231 LEU A C 1
ATOM 1753 O O . LEU A 1 231 ? 3.460 2.504 -8.970 1.00 84.94 231 LEU A O 1
ATOM 1757 N N . ASP A 1 232 ? 5.415 1.995 -7.968 1.00 83.75 232 ASP A N 1
ATOM 1758 C CA . ASP A 1 232 ? 6.282 2.572 -9.003 1.00 83.75 232 ASP A CA 1
ATOM 1759 C C . ASP A 1 232 ? 6.512 1.623 -10.183 1.00 83.75 232 ASP A C 1
ATOM 1761 O O . ASP A 1 232 ? 6.646 2.058 -11.325 1.00 83.75 232 ASP A O 1
ATOM 1765 N N . TYR A 1 233 ? 6.553 0.314 -9.920 1.00 82.81 233 TYR A N 1
ATOM 1766 C CA . TYR A 1 233 ? 6.851 -0.694 -10.931 1.00 82.81 233 TYR A CA 1
ATOM 1767 C C . TYR A 1 233 ? 6.180 -2.037 -10.633 1.00 82.81 233 TYR A C 1
ATOM 1769 O O . TYR A 1 233 ? 5.720 -2.313 -9.519 1.00 82.81 233 TYR A O 1
ATOM 1777 N N . LEU A 1 234 ? 6.176 -2.895 -11.654 1.00 91.00 234 LEU A N 1
ATOM 1778 C CA . LEU A 1 234 ? 5.915 -4.321 -11.523 1.00 91.00 234 LEU A CA 1
ATOM 1779 C C . LEU A 1 234 ? 7.140 -5.120 -11.971 1.00 91.00 234 LEU A C 1
ATOM 1781 O O . LEU A 1 234 ? 7.842 -4.725 -12.902 1.00 91.00 234 LEU A O 1
ATOM 1785 N N . ARG A 1 235 ? 7.370 -6.267 -11.336 1.00 91.25 235 ARG A N 1
ATOM 1786 C CA . ARG A 1 235 ? 8.329 -7.286 -11.771 1.00 91.25 235 ARG A CA 1
ATOM 1787 C C . ARG A 1 235 ? 7.562 -8.564 -12.060 1.00 91.25 235 ARG A C 1
ATOM 1789 O O . ARG A 1 235 ? 6.723 -8.961 -11.257 1.00 91.25 235 ARG A O 1
ATOM 1796 N N . PHE A 1 236 ? 7.872 -9.217 -13.171 1.00 88.50 236 PHE A N 1
ATOM 1797 C CA . PHE A 1 236 ? 7.287 -10.502 -13.532 1.00 88.50 236 PHE A CA 1
ATOM 1798 C C . PHE A 1 236 ? 8.397 -11.472 -13.918 1.00 88.50 236 PHE A C 1
ATOM 1800 O O . PHE A 1 236 ? 9.060 -11.296 -14.941 1.00 88.50 236 PHE A O 1
ATOM 1807 N N . ASP A 1 237 ? 8.588 -12.490 -13.088 1.00 88.31 237 ASP A N 1
ATOM 1808 C CA . ASP A 1 237 ? 9.629 -13.493 -13.267 1.00 88.31 237 ASP A CA 1
ATOM 1809 C C . ASP A 1 237 ? 8.996 -14.728 -13.920 1.00 88.31 237 ASP A C 1
ATOM 1811 O O . ASP A 1 237 ? 7.978 -15.234 -13.438 1.00 88.31 237 ASP A O 1
ATOM 1815 N N . PHE A 1 238 ? 9.571 -15.228 -15.017 1.00 87.12 238 PHE A N 1
ATOM 1816 C CA . PHE A 1 238 ? 9.034 -16.375 -15.754 1.00 87.12 238 PHE A CA 1
ATOM 1817 C C . PHE A 1 238 ? 10.126 -17.313 -16.272 1.00 87.12 238 PHE A C 1
ATOM 1819 O O . PHE A 1 238 ? 11.265 -16.907 -16.502 1.00 87.12 238 PHE A O 1
ATOM 1826 N N . THR A 1 239 ? 9.772 -18.583 -16.470 1.00 81.81 239 THR A N 1
ATOM 1827 C CA . THR A 1 239 ? 10.668 -19.586 -17.061 1.00 81.81 239 THR A CA 1
ATOM 1828 C C . THR A 1 239 ? 10.620 -19.535 -18.579 1.00 81.81 239 THR A C 1
ATOM 1830 O O . THR A 1 239 ? 9.544 -19.641 -19.167 1.00 81.81 239 THR A O 1
ATOM 1833 N N . TYR A 1 240 ? 11.788 -19.460 -19.216 1.00 81.88 240 TYR A N 1
ATOM 1834 C CA . TYR A 1 240 ? 11.919 -19.633 -20.659 1.00 81.88 240 TYR A CA 1
ATOM 1835 C C . TYR A 1 240 ? 13.255 -20.313 -21.004 1.00 81.88 240 TYR A C 1
ATOM 1837 O O . TYR A 1 240 ? 14.302 -19.837 -20.549 1.00 81.88 240 TYR A O 1
ATOM 1845 N N . PRO A 1 241 ? 13.253 -21.431 -21.757 1.00 74.62 241 PRO A N 1
ATOM 1846 C CA . PRO A 1 241 ? 14.485 -22.053 -22.229 1.00 74.62 241 PRO A CA 1
ATOM 1847 C C . PRO A 1 241 ? 15.167 -21.136 -23.256 1.00 74.62 241 PRO A C 1
ATOM 1849 O O . PRO A 1 241 ? 14.518 -20.627 -24.165 1.00 74.62 241 PRO A O 1
ATOM 1852 N N . LYS A 1 242 ? 16.466 -20.885 -23.063 1.00 58.84 242 LYS A N 1
ATOM 1853 C CA . LYS A 1 242 ? 17.286 -20.032 -23.936 1.00 58.84 242 LYS A CA 1
ATOM 1854 C C . LYS A 1 242 ? 17.492 -20.625 -25.322 1.00 58.84 242 LYS A C 1
ATOM 1856 O O . LYS A 1 242 ? 17.750 -21.846 -25.391 1.00 58.84 242 LYS A O 1
#

Mean predicted aligned error: 12.28 Å

Organism: NCBI:txid412755

Sequence (242 aa):
FGRTLDRGIEIFTDAAGRAVKSKEATISGEDAFQLYDTYGFPLDLTQLMAQERGLKVDTEKFNELMEAQRQRARAAQKSDSLITALADTELPATEDMHKYHTDSCDSKILGWIEDGGFNDAGRIETDAEVGIVLDKTCFYAEAGGQVGDCGVIESDGGQFVVEGTTRIANCVVHRGKVTAGAFVVGQDIKACVSKDRNSIKKNHTATHLLQWALRQALGDSVAQQGSYVGLDYLRFDFTYPK

Radius of gyration: 21.72 Å; Cα contacts (8 Å, |Δi|>4): 461; chains: 1; bounding box: 48×50×54 Å

InterPro domains:
  IPR009000 Translation protein, beta-barrel domain superfamily [SSF50447] (126-193)
  IPR018162 Alanine-tRNA ligase, class IIc, anti-codon-binding domain superfamily [SSF101353] (1-81)
  IPR018163 Threonyl/alanyl tRNA synthetase, class II-like, putative editing domain superfamily [SSF55186] (197-241)
  IPR018164 Alanyl-tRNA synthetase, class IIc, N-terminal [PF01411] (1-196)
  IPR018165 Alanyl-tRNA synthetase, class IIc, core domain [PS50860] (1-242)
  IPR050058 Alanine--tRNA ligase [PTHR11777] (1-241)